Protein AF-A0AAV4HJN7-F1 (afdb_monomer_lite)

Radius of gyration: 25.18 Å; chains: 1; bounding box: 60×42×71 Å

pLDDT: mean 79.9, std 12.36, range [47.03, 97.56]

Secondary structure (DSSP, 8-state):
--HHHHHHHHHHHHH---HHHHHHHHHHHHHHHHHHHS-TTSPPPPHHHHHHHHHHHHH-HHHHHHHHHHTTPPPHHHHHHHHHHHHTS-HHHHHHHHHTSSHHHHHHHHHH-SS-HHHHHHHHHHHHHHHHHHHHT--STTHHHHTT-GGG--EESS-S--HHHHHHHHHHHHHHHTSPPTT---SS---HHHHHHHHHHHHHHHHHHHHHHH--STT--SEE-GGGGSSHHHHHHHHHHHHHTTT--

Foldseek 3Di:
DPLVVVVVVVVCLVPPPDPVSVVVVVVLVVLQVVLVPDDLVPRDDDPVLLVVLVVCCVVDVVSSVVVCVVSVGDDPVRNVVVVCVVVVADPVNVCCVDQPVCLVVCLVCQCPDPPDPVSVVVSVVSVLVNLLVLQLQQDDQCPCVVVVHPSSHFAFPPPPDSPNLVSLQVQLVVLVVQEADPPDPPVDGDHPVRSNCSNVVSVVCSVVQCCLCPPPDPSRDRTHRNSVVDCVVVVVVVVVVDVVVPPPD

Organism: NCBI:txid1093978

Sequence (249 aa):
MTCWSQVDELTRFVLSSTLDSTEKKVEFIANSIQLLNAPKNSRLYSHQDLLRAFTWLTQSRSLYSQLRTWLQLPSLSTLSKITVTAKSKSDDDLFCSVFQKAPERCSAALKTSTASPQWIETGRFIDHVVQLWKVLNTKTPSGHIRFRGPDRCPIDVTAPDQQPLHLLQQWADSALCMRPGSQSQRIKSLTKDTANALHWTCKCLIELTNFLLTTDSALRHQYVALGFFQQDDIGHHFAHFRLAAGSNY

Structure (mmCIF, N/CA/C/O backbone):
data_AF-A0AAV4HJN7-F1
#
_entry.id   AF-A0AAV4HJN7-F1
#
loop_
_atom_site.group_PDB
_atom_site.id
_atom_site.type_symbol
_atom_site.label_atom_id
_atom_site.label_alt_id
_atom_site.label_comp_id
_atom_site.label_asym_id
_atom_site.label_entity_id
_atom_site.label_seq_id
_atom_site.pdbx_PDB_ins_code
_atom_site.Cartn_x
_atom_site.Cartn_y
_atom_site.Cartn_z
_atom_site.occupancy
_atom_site.B_iso_or_equiv
_atom_site.auth_seq_id
_atom_site.auth_comp_id
_atom_site.auth_asym_id
_atom_site.auth_atom_id
_atom_site.pdbx_PDB_model_num
ATOM 1 N N . MET A 1 1 ? 12.617 18.620 -35.942 1.00 47.03 1 MET A N 1
ATOM 2 C CA . MET A 1 1 ? 13.946 18.048 -36.258 1.00 47.03 1 MET A CA 1
ATOM 3 C C . MET A 1 1 ? 14.406 17.129 -35.118 1.00 47.03 1 MET A C 1
ATOM 5 O O . MET A 1 1 ? 15.312 17.484 -34.385 1.00 47.03 1 MET A O 1
ATOM 9 N N . THR A 1 2 ? 13.765 15.971 -34.924 1.00 54.47 2 THR A N 1
ATOM 10 C CA . THR A 1 2 ? 14.008 15.069 -33.768 1.00 54.47 2 THR A CA 1
ATOM 11 C C . THR A 1 2 ? 14.346 13.626 -34.163 1.00 54.47 2 THR A C 1
ATOM 13 O O . THR A 1 2 ? 14.719 12.835 -33.307 1.00 54.47 2 THR A O 1
ATOM 16 N N . CYS A 1 3 ? 14.263 13.267 -35.451 1.00 50.19 3 CYS A N 1
ATOM 17 C CA . CYS A 1 3 ? 14.601 11.917 -35.919 1.00 50.19 3 CYS A CA 1
ATOM 18 C C . CYS A 1 3 ? 16.117 11.672 -35.977 1.00 50.19 3 CYS A C 1
ATOM 20 O O . CYS A 1 3 ? 16.582 10.588 -35.631 1.00 50.19 3 CYS A O 1
ATOM 22 N N . TRP A 1 4 ? 16.896 12.688 -36.358 1.00 53.31 4 TRP A N 1
ATOM 23 C CA . TRP A 1 4 ? 18.346 12.566 -36.496 1.00 53.31 4 TRP A CA 1
ATOM 24 C C . TRP A 1 4 ? 19.050 12.400 -35.155 1.00 53.31 4 TRP A C 1
ATOM 26 O O . TRP A 1 4 ? 19.965 11.598 -35.075 1.00 53.31 4 TRP A O 1
ATOM 36 N N . SER A 1 5 ? 18.578 13.036 -34.079 1.00 59.38 5 SER A N 1
ATOM 37 C CA . SER A 1 5 ? 19.158 12.865 -32.738 1.00 59.38 5 SER A CA 1
ATOM 38 C C . SER A 1 5 ? 19.003 11.446 -32.179 1.00 59.38 5 SER A C 1
ATOM 40 O O . SER A 1 5 ? 19.806 11.040 -31.346 1.00 59.38 5 SER A O 1
ATOM 42 N N . GLN A 1 6 ? 17.991 10.697 -32.630 1.00 56.97 6 GLN A N 1
ATOM 43 C CA . GLN A 1 6 ? 17.714 9.322 -32.195 1.00 56.97 6 GLN A CA 1
ATOM 44 C C . GLN A 1 6 ? 18.527 8.300 -32.992 1.00 56.97 6 GLN A C 1
ATOM 46 O O . GLN A 1 6 ? 19.064 7.357 -32.419 1.00 56.97 6 GLN A O 1
ATOM 51 N N . VAL A 1 7 ? 18.676 8.518 -34.305 1.00 61.41 7 VAL A N 1
ATOM 52 C CA . VAL A 1 7 ? 19.665 7.789 -35.115 1.00 61.41 7 VAL A CA 1
ATOM 53 C C . VAL A 1 7 ? 21.062 8.057 -34.569 1.00 61.41 7 VAL A C 1
ATOM 55 O O . VAL A 1 7 ? 21.846 7.133 -34.431 1.00 61.41 7 VAL A O 1
ATOM 58 N N . ASP A 1 8 ? 21.342 9.293 -34.168 1.00 64.19 8 ASP A N 1
ATOM 59 C CA . ASP A 1 8 ? 22.609 9.692 -33.570 1.00 64.19 8 ASP A CA 1
ATOM 60 C C . ASP A 1 8 ? 22.821 9.085 -32.170 1.00 64.19 8 ASP A C 1
ATOM 62 O O . ASP A 1 8 ? 23.947 8.786 -31.804 1.00 64.19 8 ASP A O 1
ATOM 66 N N . GLU A 1 9 ? 21.763 8.807 -31.401 1.00 63.66 9 GLU A N 1
ATOM 67 C CA . GLU A 1 9 ? 21.840 8.046 -30.143 1.00 63.66 9 GLU A CA 1
ATOM 68 C C . GLU A 1 9 ? 22.127 6.557 -30.386 1.00 63.66 9 GLU A C 1
ATOM 70 O O . GLU A 1 9 ? 22.960 5.974 -29.697 1.00 63.66 9 GLU A O 1
ATOM 75 N N . LEU A 1 10 ? 21.498 5.954 -31.398 1.00 64.31 10 LEU A N 1
ATOM 76 C CA . LEU A 1 10 ? 21.769 4.580 -31.841 1.00 64.31 10 LEU A CA 1
ATOM 77 C C . LEU A 1 10 ? 23.205 4.449 -32.367 1.00 64.31 10 LEU A C 1
ATOM 79 O O . LEU A 1 10 ? 23.928 3.529 -31.993 1.00 64.31 10 LEU A O 1
ATOM 83 N N . THR A 1 11 ? 23.643 5.418 -33.166 1.00 64.19 11 THR A N 1
ATOM 84 C CA . THR A 1 11 ? 25.007 5.537 -33.677 1.00 64.19 11 THR A CA 1
ATOM 85 C C . THR A 1 11 ? 25.996 5.779 -32.540 1.00 64.19 11 THR A C 1
ATOM 87 O O . THR A 1 11 ? 26.996 5.078 -32.460 1.00 64.19 11 THR A O 1
ATOM 90 N N . ARG A 1 12 ? 25.709 6.673 -31.583 1.00 66.56 12 ARG A N 1
ATOM 91 C CA . ARG A 1 12 ? 26.541 6.881 -30.383 1.00 66.56 12 ARG A CA 1
ATOM 92 C C . ARG A 1 12 ? 26.602 5.637 -29.503 1.00 66.56 12 ARG A C 1
ATOM 94 O O . ARG A 1 12 ? 27.675 5.306 -29.008 1.00 66.56 12 ARG A O 1
ATOM 101 N N . PHE A 1 13 ? 25.497 4.912 -29.339 1.00 67.50 13 PHE A N 1
ATOM 102 C CA . PHE A 1 13 ? 25.479 3.635 -28.632 1.00 67.50 13 PHE A CA 1
ATOM 103 C C . PHE A 1 13 ? 26.406 2.640 -29.333 1.00 67.50 13 PHE A C 1
ATOM 105 O O . PHE A 1 13 ? 27.346 2.161 -28.707 1.00 67.50 13 PHE A O 1
ATOM 112 N N . VAL A 1 14 ? 26.246 2.429 -30.642 1.00 64.31 14 VAL A N 1
ATOM 113 C CA . VAL A 1 14 ? 27.092 1.526 -31.441 1.00 64.31 14 VAL A CA 1
ATOM 114 C C . VAL A 1 14 ? 28.564 1.965 -31.457 1.00 64.31 14 VAL A C 1
ATOM 116 O O . VAL A 1 14 ? 29.441 1.111 -31.354 1.00 64.31 14 VAL A O 1
ATOM 119 N N . LEU A 1 15 ? 28.863 3.266 -31.470 1.00 63.75 15 LEU A N 1
ATOM 120 C CA . LEU A 1 15 ? 30.225 3.812 -31.581 1.00 63.75 15 LEU A CA 1
ATOM 121 C C . LEU A 1 15 ? 30.927 4.108 -30.239 1.00 63.75 15 LEU A C 1
ATOM 123 O O . LEU A 1 15 ? 32.129 4.349 -30.230 1.00 63.75 15 LEU A O 1
ATOM 127 N N . SER A 1 16 ? 30.233 4.073 -29.095 1.00 70.62 16 SER A N 1
ATOM 128 C CA . SER A 1 16 ? 30.828 4.420 -27.787 1.00 70.62 16 SER A CA 1
ATOM 129 C C . SER A 1 16 ? 31.900 3.419 -27.316 1.00 70.62 16 SER A C 1
ATOM 131 O O . SER A 1 16 ? 31.614 2.252 -27.093 1.00 70.62 16 SER A O 1
ATOM 133 N N . SER A 1 17 ? 33.146 3.840 -27.132 1.00 57.47 17 SER A N 1
ATOM 134 C CA . SER A 1 17 ? 34.296 2.951 -26.875 1.00 57.47 17 SER A CA 1
ATOM 135 C C . SER A 1 17 ? 34.501 2.523 -25.409 1.00 57.47 17 SER A C 1
ATOM 137 O O . SER A 1 17 ? 35.580 2.057 -25.050 1.00 57.47 17 SER A O 1
ATOM 139 N N . THR A 1 18 ? 33.500 2.661 -24.534 1.00 61.12 18 THR A N 1
ATOM 140 C CA . THR A 1 18 ? 33.638 2.286 -23.115 1.00 61.12 18 THR A CA 1
ATOM 141 C C . THR A 1 18 ? 33.506 0.772 -22.901 1.00 61.12 18 THR A C 1
ATOM 143 O O . THR A 1 18 ? 32.657 0.126 -23.510 1.00 61.12 18 THR A O 1
ATOM 146 N N . LEU A 1 19 ? 34.323 0.197 -22.008 1.00 54.25 19 LEU A N 1
ATOM 147 C CA . LEU A 1 19 ? 34.363 -1.250 -21.718 1.00 54.25 19 LEU A CA 1
ATOM 148 C C . LEU A 1 19 ? 32.992 -1.822 -21.298 1.00 54.25 19 LEU A C 1
ATOM 150 O O . LEU A 1 19 ? 32.550 -2.809 -21.881 1.00 54.25 19 LEU A O 1
ATOM 154 N N . ASP A 1 20 ? 32.262 -1.134 -20.411 1.00 57.44 20 ASP A N 1
ATOM 155 C CA . ASP A 1 20 ? 30.887 -1.495 -20.001 1.00 57.44 20 ASP A CA 1
ATOM 156 C C . ASP A 1 20 ? 29.856 -1.413 -21.144 1.00 57.44 20 ASP A C 1
ATOM 158 O O . ASP A 1 20 ? 28.763 -1.980 -21.064 1.00 57.44 20 ASP A O 1
ATOM 162 N N . SER A 1 21 ? 30.166 -0.656 -22.201 1.00 62.06 21 SER A N 1
ATOM 163 C CA . SER A 1 21 ? 29.333 -0.541 -23.399 1.00 62.06 21 SER A CA 1
ATOM 164 C C . SER A 1 21 ? 29.591 -1.703 -24.355 1.00 62.06 21 SER A C 1
ATOM 166 O O . SER A 1 21 ? 28.665 -2.164 -25.014 1.00 62.06 21 SER A O 1
ATOM 168 N N . THR A 1 22 ? 30.809 -2.248 -24.394 1.00 66.94 22 THR A N 1
ATOM 169 C CA . THR A 1 22 ? 31.164 -3.368 -25.274 1.00 66.94 22 THR A CA 1
ATOM 170 C C . THR A 1 22 ? 30.355 -4.625 -24.956 1.00 66.94 22 THR A C 1
ATOM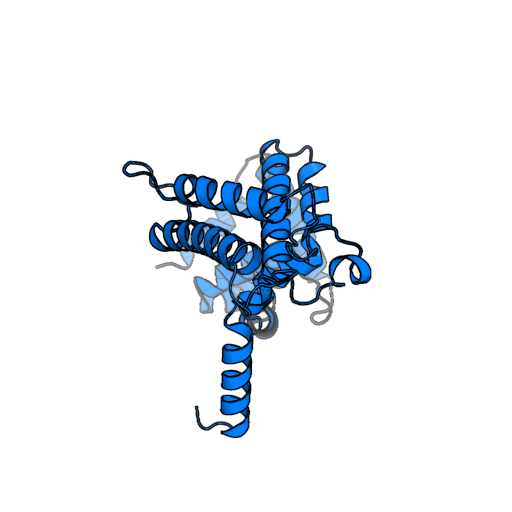 172 O O . THR A 1 22 ? 29.763 -5.197 -25.868 1.00 66.94 22 THR A O 1
ATOM 175 N N . GLU A 1 23 ? 30.232 -5.014 -23.684 1.00 69.00 23 GLU A N 1
ATOM 176 C CA . GLU A 1 23 ? 29.416 -6.177 -23.294 1.00 69.00 23 GLU A CA 1
ATOM 177 C C . GLU A 1 23 ? 27.934 -5.977 -23.634 1.00 69.00 23 GLU A C 1
ATOM 179 O O . GLU A 1 23 ? 27.312 -6.836 -24.256 1.00 69.00 23 GLU A O 1
ATOM 184 N N . LYS A 1 24 ? 27.383 -4.793 -23.336 1.00 70.38 24 LYS A N 1
ATOM 185 C CA . LYS A 1 24 ? 25.983 -4.447 -23.640 1.00 70.38 24 LYS A CA 1
ATOM 186 C C . LYS A 1 24 ? 25.695 -4.389 -25.141 1.00 70.38 24 LYS A C 1
ATOM 188 O O . LYS A 1 24 ? 24.575 -4.674 -25.564 1.00 70.38 24 LYS A O 1
ATOM 193 N N . LYS A 1 25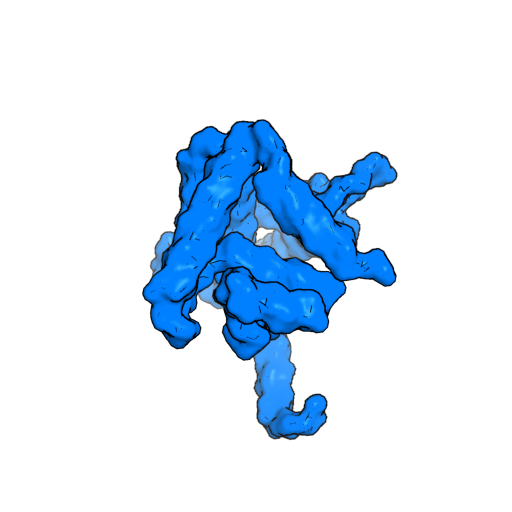 ? 26.682 -4.016 -25.960 1.00 71.38 25 LYS A N 1
ATOM 194 C CA . LYS A 1 25 ? 26.585 -4.059 -27.427 1.00 71.38 25 LYS A CA 1
ATOM 195 C C . LYS A 1 25 ? 26.616 -5.480 -27.948 1.00 71.38 25 LYS A C 1
ATOM 197 O O . LYS A 1 25 ? 25.813 -5.804 -28.815 1.00 71.38 25 LYS A O 1
ATOM 202 N N . VAL A 1 26 ? 27.525 -6.308 -27.437 1.00 74.81 26 VAL A N 1
ATOM 203 C CA . VAL A 1 26 ? 27.612 -7.722 -27.815 1.00 74.81 26 VAL A CA 1
ATOM 204 C C . VAL A 1 26 ? 26.310 -8.430 -27.452 1.00 74.81 26 VAL A C 1
ATOM 206 O O . VAL A 1 26 ? 25.753 -9.118 -28.299 1.00 74.81 26 VAL A O 1
ATOM 209 N N . GLU A 1 27 ? 25.763 -8.176 -26.263 1.00 77.38 27 GLU A N 1
ATOM 210 C CA . GLU A 1 27 ? 24.454 -8.685 -25.842 1.00 77.38 27 GLU A CA 1
ATOM 211 C C . GLU A 1 27 ? 23.330 -8.196 -26.768 1.00 77.38 27 GLU A C 1
ATOM 213 O O . GLU A 1 27 ? 22.522 -8.990 -27.247 1.00 77.38 27 GLU A O 1
ATOM 218 N N . PHE A 1 28 ? 23.297 -6.902 -27.100 1.00 75.75 28 PHE A N 1
ATOM 219 C CA . PHE A 1 28 ? 22.299 -6.349 -28.018 1.00 75.75 28 PHE A CA 1
ATOM 220 C C . PHE A 1 28 ? 22.379 -6.960 -29.426 1.00 75.75 28 PHE A C 1
ATOM 222 O O . PHE A 1 28 ? 21.347 -7.277 -30.025 1.00 75.75 28 PHE A O 1
ATOM 229 N N . ILE A 1 29 ? 23.589 -7.146 -29.956 1.00 76.38 29 ILE A N 1
ATOM 230 C CA . ILE A 1 29 ? 23.821 -7.770 -31.262 1.00 76.38 29 ILE A CA 1
ATOM 231 C C . ILE A 1 29 ? 23.430 -9.249 -31.212 1.00 76.38 29 ILE A C 1
ATOM 233 O O . ILE A 1 29 ? 22.716 -9.708 -32.100 1.00 76.38 29 ILE A O 1
ATOM 237 N N . ALA A 1 30 ? 23.822 -9.981 -30.167 1.00 78.56 30 ALA A N 1
ATOM 238 C CA . ALA A 1 30 ? 23.464 -11.384 -29.978 1.00 78.56 30 ALA A CA 1
ATOM 239 C C . ALA A 1 30 ? 21.941 -11.574 -29.911 1.00 78.56 30 ALA A C 1
ATOM 241 O O . ALA A 1 30 ? 21.394 -12.409 -30.634 1.00 78.56 30 ALA A O 1
ATOM 242 N N . ASN A 1 31 ? 21.243 -10.734 -29.142 1.00 78.38 31 ASN A N 1
ATOM 243 C CA . ASN A 1 31 ? 19.781 -10.740 -29.059 1.00 78.38 31 ASN A CA 1
ATOM 244 C C . ASN A 1 31 ? 19.141 -10.397 -30.412 1.00 78.38 31 ASN A C 1
ATOM 246 O O . ASN A 1 31 ? 18.180 -11.041 -30.831 1.00 78.38 31 ASN A O 1
ATOM 250 N N . SER A 1 32 ? 19.702 -9.434 -31.149 1.00 76.56 32 SER A N 1
ATOM 251 C CA . SER A 1 32 ? 19.224 -9.073 -32.490 1.00 76.56 32 SER A CA 1
ATOM 252 C C . SER A 1 32 ? 19.392 -10.222 -33.491 1.00 76.56 32 SER A C 1
ATOM 254 O O . SER A 1 32 ? 18.472 -10.509 -34.258 1.00 76.56 32 SER A O 1
ATOM 256 N N . ILE A 1 33 ? 20.527 -10.928 -33.454 1.00 78.44 33 ILE A N 1
ATOM 257 C CA . ILE A 1 33 ? 20.790 -12.118 -34.278 1.00 78.44 33 ILE A CA 1
ATOM 258 C C . ILE A 1 33 ? 19.815 -13.244 -33.915 1.00 78.44 33 ILE A C 1
ATOM 260 O O . ILE A 1 33 ? 19.229 -13.867 -34.800 1.00 78.44 33 ILE A O 1
ATOM 264 N N . GLN A 1 34 ? 19.579 -13.477 -32.624 1.00 83.50 34 GLN A N 1
ATOM 265 C CA . GLN A 1 34 ? 18.620 -14.480 -32.164 1.00 83.50 34 GLN A CA 1
ATOM 266 C C . GLN A 1 34 ? 17.197 -14.173 -32.656 1.00 83.50 34 GLN A C 1
ATOM 268 O O . GLN A 1 34 ? 16.495 -15.067 -33.128 1.00 83.50 34 GLN A O 1
ATOM 273 N N . LEU A 1 35 ? 16.782 -12.904 -32.610 1.00 82.12 35 LEU A N 1
ATOM 274 C CA . LEU A 1 35 ? 15.478 -12.458 -33.105 1.00 82.12 35 LEU A CA 1
ATOM 275 C C . LEU A 1 35 ? 15.347 -12.570 -34.630 1.00 82.12 35 LEU A C 1
ATOM 277 O O . LEU A 1 35 ? 14.254 -12.862 -35.124 1.00 82.12 35 LEU A O 1
ATOM 281 N N . LEU A 1 36 ? 16.434 -12.352 -35.375 1.00 81.38 36 LEU A N 1
ATOM 282 C CA . LEU A 1 36 ? 16.476 -12.545 -36.827 1.00 81.38 36 LEU A CA 1
ATOM 283 C C . LEU A 1 36 ? 16.300 -14.017 -37.208 1.00 81.38 36 LEU A C 1
ATOM 285 O O . LEU A 1 36 ? 15.553 -14.313 -38.138 1.00 81.38 36 LEU A O 1
ATOM 289 N N . ASN A 1 37 ? 16.921 -14.923 -36.450 1.00 83.75 37 ASN A N 1
ATOM 290 C CA . ASN A 1 37 ? 16.839 -16.366 -36.681 1.00 83.75 37 ASN A CA 1
ATOM 291 C C . ASN A 1 37 ? 15.516 -16.988 -36.200 1.00 83.75 37 ASN A C 1
ATOM 293 O O . ASN A 1 37 ? 15.173 -18.100 -36.598 1.00 83.75 37 ASN A O 1
ATOM 297 N N . ALA A 1 38 ? 14.755 -16.287 -35.356 1.00 84.44 38 ALA A N 1
ATOM 298 C CA . ALA A 1 38 ? 13.476 -16.766 -34.851 1.00 84.44 38 ALA A CA 1
ATOM 299 C C . ALA A 1 38 ? 12.305 -16.457 -35.816 1.00 84.44 38 ALA A C 1
ATOM 301 O O . ALA A 1 38 ? 12.190 -15.328 -36.320 1.00 84.44 38 ALA A O 1
ATOM 302 N N . PRO A 1 39 ? 11.365 -17.408 -36.013 1.00 85.44 39 PRO A N 1
ATOM 303 C CA . PRO A 1 39 ? 10.133 -17.169 -36.760 1.00 85.44 39 PRO A CA 1
ATOM 304 C C . PRO A 1 39 ? 9.373 -15.960 -36.212 1.00 85.44 39 PRO A C 1
ATOM 306 O O . PRO A 1 39 ? 9.255 -15.781 -35.001 1.00 85.44 39 PRO A O 1
ATOM 309 N N . LYS A 1 40 ? 8.784 -15.150 -37.100 1.00 77.31 40 LYS A N 1
ATOM 310 C CA . LYS A 1 40 ? 8.128 -13.873 -36.754 1.00 77.31 40 LYS A CA 1
ATOM 311 C C . LYS A 1 40 ? 7.140 -13.963 -35.579 1.00 77.31 40 LYS A C 1
ATOM 313 O O . LYS A 1 40 ? 7.039 -13.016 -34.805 1.00 77.31 40 LYS A O 1
ATOM 318 N N . ASN A 1 41 ? 6.436 -15.088 -35.444 1.00 78.81 41 ASN A N 1
ATOM 319 C CA . ASN A 1 41 ? 5.404 -15.299 -34.424 1.00 78.81 41 ASN A CA 1
ATOM 320 C C . ASN A 1 41 ? 5.913 -15.963 -33.131 1.00 78.81 41 ASN A C 1
ATOM 322 O O . ASN A 1 41 ? 5.166 -16.019 -32.161 1.00 78.81 41 ASN A O 1
ATOM 326 N N . SER A 1 42 ? 7.156 -16.448 -33.095 1.00 82.19 42 SER A N 1
ATOM 327 C CA . SER A 1 42 ? 7.752 -17.133 -31.936 1.00 82.19 42 SER A CA 1
ATOM 328 C C . SER A 1 42 ? 8.934 -16.367 -31.338 1.00 82.19 42 SER A C 1
ATOM 330 O O . SER A 1 42 ? 9.722 -16.923 -30.577 1.00 82.19 42 SER A O 1
ATOM 332 N N . ARG A 1 43 ? 9.089 -15.091 -31.702 1.00 85.50 43 ARG A N 1
ATOM 333 C CA . ARG A 1 43 ? 10.127 -14.222 -31.149 1.00 85.50 43 ARG A CA 1
ATOM 334 C C . ARG A 1 43 ? 9.845 -13.931 -29.684 1.00 85.50 43 ARG A C 1
ATOM 336 O O . ARG A 1 43 ? 8.786 -13.403 -29.342 1.00 85.50 43 ARG A O 1
ATOM 343 N N . LEU A 1 44 ? 10.822 -14.244 -28.843 1.00 85.25 44 LEU A N 1
ATOM 344 C CA . LEU A 1 44 ? 10.826 -13.897 -27.430 1.00 85.25 44 LEU A CA 1
ATOM 345 C C . LEU A 1 44 ? 11.695 -12.658 -27.249 1.00 85.25 44 LEU A C 1
ATOM 347 O O . LEU A 1 44 ? 12.868 -12.661 -27.604 1.00 85.25 44 LEU A O 1
ATOM 351 N N . TYR A 1 45 ? 11.095 -11.595 -26.725 1.00 86.06 45 TYR A N 1
ATOM 352 C CA . TYR A 1 45 ? 11.781 -10.332 -26.481 1.00 86.06 45 TYR A CA 1
ATOM 353 C C . TYR A 1 45 ? 12.269 -10.282 -25.040 1.00 86.06 45 TYR A C 1
ATOM 355 O O . TYR A 1 45 ? 11.509 -10.603 -24.121 1.00 86.06 45 TYR A O 1
ATOM 363 N N . SER A 1 46 ? 13.510 -9.843 -24.831 1.00 83.44 46 SER A N 1
ATOM 364 C CA . SER A 1 46 ? 13.998 -9.587 -23.480 1.00 83.44 46 SER A CA 1
ATOM 365 C C . SER A 1 46 ? 13.278 -8.377 -22.868 1.00 83.44 46 SER A C 1
ATOM 367 O O . SER A 1 46 ? 12.717 -7.527 -23.566 1.00 83.44 46 SER A O 1
ATOM 369 N N . HIS A 1 47 ? 13.317 -8.262 -21.540 1.00 79.31 47 HIS A N 1
ATOM 370 C CA . HIS A 1 47 ? 12.764 -7.101 -20.839 1.00 79.31 47 HIS A CA 1
AT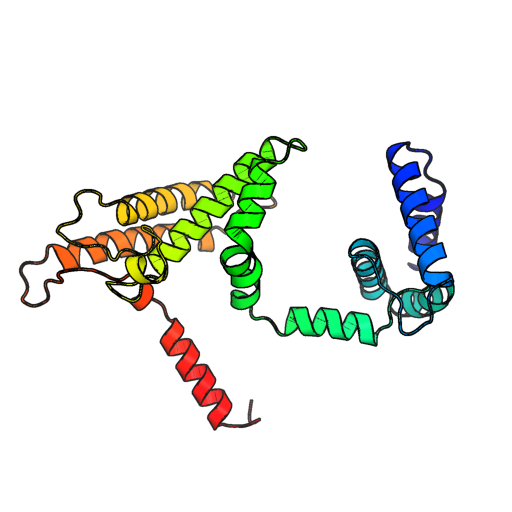OM 371 C C . HIS A 1 47 ? 13.421 -5.782 -21.291 1.00 79.31 47 HIS A C 1
ATOM 373 O O . HIS A 1 47 ? 12.736 -4.765 -21.408 1.00 79.31 47 HIS A O 1
ATOM 379 N N . GLN A 1 48 ? 14.722 -5.798 -21.603 1.00 77.81 48 GLN A N 1
ATOM 380 C CA . GLN A 1 48 ? 15.443 -4.621 -22.092 1.00 77.81 48 GLN A CA 1
ATOM 381 C C . GLN A 1 48 ? 14.978 -4.209 -23.493 1.00 77.81 48 GLN A C 1
ATOM 383 O O . GLN A 1 48 ? 14.794 -3.018 -23.750 1.00 77.81 48 GLN A O 1
ATOM 388 N N . ASP A 1 49 ? 14.728 -5.178 -24.380 1.00 81.31 49 ASP A N 1
ATOM 389 C CA . ASP A 1 49 ? 14.236 -4.911 -25.738 1.00 81.31 49 ASP A CA 1
ATOM 390 C C . ASP A 1 49 ? 12.841 -4.292 -25.707 1.00 81.31 49 ASP A C 1
ATOM 392 O O . ASP A 1 49 ? 12.557 -3.345 -26.442 1.00 81.31 49 ASP A O 1
ATOM 396 N N . LEU A 1 50 ? 11.979 -4.788 -24.814 1.00 84.62 50 LEU A N 1
ATOM 397 C CA . LEU A 1 50 ? 10.646 -4.234 -24.597 1.00 84.62 50 LEU A CA 1
ATOM 398 C C . LEU A 1 50 ? 10.716 -2.793 -24.080 1.00 84.62 50 LEU A C 1
ATOM 400 O O . LEU A 1 50 ? 10.018 -1.930 -24.611 1.00 84.62 50 LEU A O 1
ATOM 404 N N . LEU A 1 51 ? 11.573 -2.509 -23.093 1.00 78.56 51 LEU A N 1
ATOM 405 C CA . LEU A 1 51 ? 11.756 -1.154 -22.560 1.00 78.56 51 LEU A CA 1
ATOM 406 C C . LEU A 1 51 ? 12.264 -0.183 -23.631 1.00 78.56 51 LEU A C 1
ATOM 408 O O . LEU A 1 51 ? 11.678 0.883 -23.808 1.00 78.56 51 LEU A O 1
ATOM 412 N N . ARG A 1 52 ? 13.295 -0.561 -24.398 1.00 79.56 52 ARG A N 1
ATOM 413 C CA . ARG A 1 52 ? 13.810 0.258 -25.511 1.00 79.56 52 ARG A CA 1
ATOM 414 C C . ARG A 1 52 ? 12.739 0.498 -26.572 1.00 79.56 52 ARG A C 1
ATOM 416 O O . ARG A 1 52 ? 12.561 1.628 -27.024 1.00 79.56 52 ARG A O 1
ATOM 423 N N . ALA A 1 53 ? 11.982 -0.542 -26.919 1.00 85.38 53 ALA A N 1
ATOM 424 C CA . ALA A 1 53 ? 10.889 -0.437 -27.872 1.00 85.38 53 ALA A CA 1
ATOM 425 C C . ALA A 1 53 ? 9.794 0.531 -27.397 1.00 85.38 53 ALA A C 1
ATOM 427 O O . ALA A 1 53 ? 9.296 1.316 -28.203 1.00 85.38 53 ALA A O 1
ATOM 428 N N . PHE A 1 54 ? 9.451 0.529 -26.105 1.00 83.44 54 PHE A N 1
ATOM 429 C CA . PHE A 1 54 ? 8.529 1.512 -25.536 1.00 83.44 54 PHE A CA 1
ATOM 430 C C . PHE A 1 54 ? 9.087 2.927 -25.578 1.00 83.44 54 PHE A C 1
ATOM 432 O O . PHE A 1 54 ? 8.372 3.822 -26.019 1.00 83.44 54 PHE A O 1
ATOM 439 N N . THR A 1 55 ? 10.342 3.131 -25.178 1.00 79.31 55 THR A N 1
ATOM 440 C CA . THR A 1 55 ? 10.991 4.448 -25.207 1.00 79.31 55 THR A CA 1
ATOM 441 C C . THR A 1 55 ? 10.980 5.046 -26.612 1.00 79.31 55 THR A C 1
ATOM 443 O O . THR A 1 55 ? 10.614 6.203 -26.797 1.00 79.31 55 THR A O 1
ATOM 446 N N . TRP A 1 56 ? 11.308 4.257 -27.636 1.00 80.25 56 TRP A N 1
ATOM 447 C CA . TRP A 1 56 ? 11.260 4.736 -29.018 1.00 80.25 56 TRP A CA 1
ATOM 448 C C . TRP A 1 56 ? 9.831 4.978 -29.505 1.00 80.25 56 TRP A C 1
ATOM 450 O O . TRP A 1 56 ? 9.577 5.974 -30.182 1.00 80.25 56 TRP A O 1
ATOM 460 N N . LEU A 1 57 ? 8.882 4.114 -29.131 1.00 84.00 57 LEU A N 1
ATOM 461 C CA . LEU A 1 57 ? 7.477 4.280 -29.493 1.00 84.00 57 LEU A CA 1
ATOM 462 C C . LEU A 1 57 ? 6.860 5.551 -28.889 1.00 84.00 57 LEU A C 1
ATOM 464 O O . LEU A 1 57 ? 6.068 6.215 -29.561 1.00 84.00 57 LEU A O 1
ATOM 468 N N . THR A 1 58 ? 7.185 5.880 -27.635 1.00 77.25 58 THR A N 1
ATOM 469 C CA . THR A 1 58 ? 6.667 7.073 -26.946 1.00 77.25 58 THR A CA 1
ATOM 470 C C . THR A 1 58 ? 7.299 8.353 -27.471 1.00 77.25 58 THR A C 1
ATOM 472 O O . THR A 1 58 ? 6.611 9.366 -27.559 1.00 77.25 58 THR A O 1
ATOM 475 N N . GLN A 1 59 ? 8.571 8.309 -27.868 1.00 76.50 59 GLN A N 1
ATOM 476 C CA . GLN A 1 59 ? 9.261 9.468 -28.426 1.00 76.50 59 GLN A CA 1
ATOM 477 C C . GLN A 1 59 ? 8.876 9.751 -29.886 1.00 76.50 59 GLN A C 1
ATOM 479 O O . GLN A 1 59 ? 8.732 10.911 -30.263 1.00 76.50 59 GLN A O 1
ATOM 484 N N . SER A 1 60 ? 8.724 8.723 -30.732 1.00 83.19 60 SER A N 1
ATOM 485 C CA . SER A 1 60 ? 8.342 8.900 -32.139 1.00 83.19 60 SER A CA 1
ATOM 486 C C . SER A 1 60 ? 7.725 7.636 -32.745 1.00 83.19 60 SER A C 1
ATOM 488 O O . SER A 1 60 ? 8.416 6.690 -33.132 1.00 83.19 60 SER A O 1
ATOM 490 N N . ARG A 1 61 ? 6.395 7.639 -32.912 1.00 82.50 61 ARG A N 1
ATOM 491 C CA . ARG A 1 61 ? 5.660 6.509 -33.513 1.00 82.50 61 ARG A CA 1
ATOM 492 C C . ARG A 1 61 ? 6.057 6.227 -34.962 1.00 82.50 61 ARG A C 1
ATOM 494 O O . ARG A 1 61 ? 6.114 5.065 -35.360 1.00 82.50 61 ARG A O 1
ATOM 501 N N . SER A 1 62 ? 6.314 7.271 -35.750 1.00 82.00 62 SER A N 1
ATOM 502 C CA . SER A 1 62 ? 6.683 7.132 -37.163 1.00 82.00 62 SER A CA 1
ATOM 503 C C . SER A 1 62 ? 8.073 6.519 -37.318 1.00 82.00 62 SER A C 1
ATOM 505 O O . SER A 1 62 ? 8.230 5.571 -38.088 1.00 82.00 62 SER A O 1
ATOM 507 N N . LEU A 1 63 ? 9.052 6.977 -36.529 1.00 77.38 63 LEU A N 1
ATOM 508 C CA . LEU A 1 63 ? 10.395 6.395 -36.516 1.00 77.38 63 LEU A CA 1
ATOM 509 C C . LEU A 1 63 ? 10.356 4.945 -36.031 1.00 77.38 63 LEU A C 1
ATOM 511 O O . LEU A 1 63 ? 10.954 4.072 -36.654 1.00 77.38 63 LEU A O 1
ATOM 515 N N . TYR A 1 64 ? 9.600 4.669 -34.966 1.00 85.62 64 TYR A N 1
ATOM 516 C CA . TYR A 1 64 ? 9.425 3.310 -34.469 1.00 85.62 64 TYR A CA 1
ATOM 517 C C . TYR A 1 64 ? 8.877 2.373 -35.552 1.00 85.62 64 TYR A C 1
ATOM 519 O O . TYR A 1 64 ? 9.382 1.267 -35.726 1.00 85.62 64 TYR A O 1
ATOM 527 N N . SER A 1 65 ? 7.882 2.818 -36.327 1.00 85.00 65 SER A N 1
ATOM 528 C CA . SER A 1 65 ? 7.319 2.022 -37.422 1.00 85.00 65 SER A CA 1
ATOM 529 C C . SER A 1 65 ? 8.344 1.698 -38.513 1.00 85.00 65 SER A C 1
ATOM 531 O O . SER A 1 65 ? 8.289 0.610 -39.082 1.00 85.00 65 SER A O 1
ATOM 533 N N . GLN A 1 66 ? 9.270 2.616 -38.800 1.00 84.31 66 GLN A N 1
ATOM 534 C CA . GLN A 1 66 ? 10.335 2.408 -39.785 1.00 84.31 66 GLN A CA 1
ATOM 535 C C . GLN A 1 66 ? 11.418 1.464 -39.241 1.00 84.31 66 GLN A C 1
ATOM 537 O O . GLN A 1 66 ? 11.744 0.459 -39.874 1.00 84.31 66 GLN A O 1
ATOM 542 N N . LEU A 1 67 ? 11.913 1.733 -38.029 1.00 82.00 67 LEU A N 1
ATOM 543 C CA . LEU A 1 67 ? 12.976 0.955 -37.388 1.00 82.00 67 LEU A CA 1
ATOM 544 C C . LEU A 1 67 ? 12.540 -0.460 -37.018 1.00 82.00 67 LEU A C 1
ATOM 546 O O . LEU A 1 67 ? 13.353 -1.381 -37.044 1.00 82.00 67 LEU A O 1
ATOM 550 N N . ARG A 1 68 ? 11.260 -0.664 -36.697 1.00 87.19 68 ARG A N 1
ATOM 551 C CA . ARG A 1 68 ? 10.734 -1.963 -36.271 1.00 87.19 68 ARG A CA 1
ATOM 552 C C . ARG A 1 68 ? 11.025 -3.072 -37.272 1.00 87.19 68 ARG A C 1
ATOM 554 O O . ARG A 1 68 ? 11.357 -4.182 -36.864 1.00 87.19 68 ARG A O 1
ATOM 561 N N . THR A 1 69 ? 10.879 -2.786 -38.561 1.00 81.19 69 THR A N 1
ATOM 562 C CA . THR A 1 69 ? 11.102 -3.779 -39.616 1.00 81.19 69 THR A CA 1
ATOM 563 C C . THR A 1 69 ? 12.580 -4.160 -39.716 1.00 81.19 69 THR A C 1
ATOM 565 O O . THR A 1 69 ? 12.893 -5.311 -40.001 1.00 81.19 69 THR A O 1
ATOM 568 N N . TRP A 1 70 ? 13.479 -3.216 -39.435 1.00 79.31 70 TRP A N 1
ATOM 569 C CA . TRP A 1 70 ? 14.923 -3.379 -39.599 1.00 79.31 70 TRP A CA 1
ATOM 570 C C . TRP A 1 70 ? 15.548 -4.040 -38.367 1.00 79.31 70 TRP A C 1
ATOM 572 O O . TRP A 1 70 ? 16.335 -4.971 -38.490 1.00 79.31 70 TRP A O 1
ATOM 582 N N . LEU A 1 71 ? 15.126 -3.619 -37.174 1.00 79.62 71 LEU A N 1
ATOM 583 C CA . LEU A 1 71 ? 15.637 -4.087 -35.882 1.00 79.62 71 LEU A CA 1
ATOM 584 C C . LEU A 1 71 ? 14.789 -5.212 -35.264 1.00 79.62 71 LEU A C 1
ATOM 586 O O . LEU A 1 71 ? 14.949 -5.542 -34.095 1.00 79.62 71 LEU A O 1
ATOM 590 N N . GLN A 1 72 ? 13.848 -5.778 -36.026 1.00 86.31 72 GLN A N 1
ATOM 591 C CA . GLN A 1 72 ? 12.953 -6.861 -35.593 1.00 86.31 72 GLN A CA 1
ATOM 592 C C . GLN A 1 72 ? 12.169 -6.573 -34.296 1.00 86.31 72 GLN A C 1
ATOM 594 O O . GLN A 1 72 ? 11.784 -7.502 -33.579 1.00 86.31 72 GLN A O 1
ATOM 599 N N . LEU A 1 73 ? 11.886 -5.296 -34.013 1.00 86.56 73 LEU A N 1
ATOM 600 C CA . LEU A 1 73 ? 11.241 -4.858 -32.772 1.00 86.56 73 LEU A CA 1
ATOM 601 C C . LEU A 1 73 ? 9.825 -5.451 -32.609 1.00 86.56 73 LEU A C 1
ATOM 603 O O . LEU A 1 73 ? 9.178 -5.824 -33.601 1.00 86.56 73 LEU A O 1
ATOM 607 N N . PRO A 1 74 ? 9.310 -5.509 -31.364 1.00 89.75 74 PRO A N 1
ATOM 608 C CA . PRO A 1 74 ? 7.964 -5.987 -31.078 1.00 89.75 74 PRO A CA 1
ATOM 609 C C . PRO A 1 74 ? 6.883 -5.304 -31.916 1.00 89.75 74 PRO A C 1
ATOM 611 O O . PRO A 1 7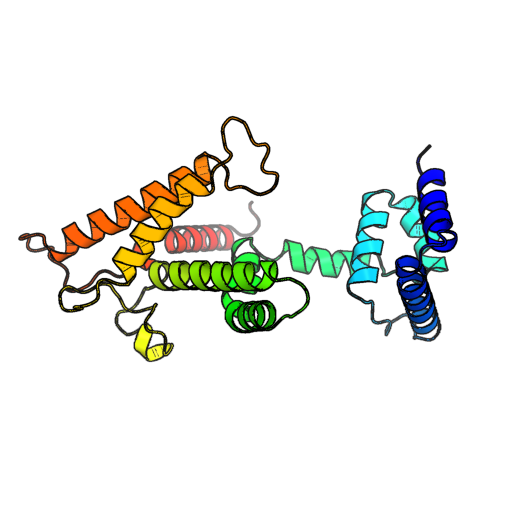4 ? 7.013 -4.171 -32.377 1.00 89.75 74 PRO A O 1
ATOM 614 N N . SER A 1 75 ? 5.756 -5.987 -32.105 1.00 89.69 75 SER A N 1
ATOM 615 C CA . SER A 1 75 ? 4.625 -5.357 -32.780 1.00 89.69 75 SER A CA 1
ATOM 616 C C . SER A 1 75 ? 3.932 -4.306 -31.926 1.00 89.69 75 SER A C 1
ATOM 618 O O . SER A 1 75 ? 3.900 -4.434 -30.706 1.00 89.69 75 SER A O 1
ATOM 620 N N . LEU A 1 76 ? 3.301 -3.310 -32.564 1.00 85.50 76 LEU A N 1
ATOM 621 C CA . LEU A 1 76 ? 2.434 -2.365 -31.848 1.00 85.50 76 LEU A CA 1
ATOM 622 C C . LEU A 1 76 ? 1.341 -3.107 -31.072 1.00 85.50 76 LEU A C 1
ATOM 624 O O . LEU A 1 76 ? 1.062 -2.754 -29.936 1.00 85.50 76 LEU A O 1
ATOM 628 N N . SER A 1 77 ? 0.789 -4.189 -31.630 1.00 84.00 77 SER A N 1
ATOM 629 C CA . SER A 1 77 ? -0.141 -5.071 -30.920 1.00 84.00 77 SER A CA 1
ATOM 630 C C . SER A 1 77 ? 0.501 -5.798 -29.734 1.00 84.00 77 SER A C 1
ATOM 632 O O . SER A 1 77 ? -0.142 -5.943 -28.704 1.00 84.00 77 SER A O 1
ATOM 634 N N . THR A 1 78 ? 1.761 -6.231 -29.831 1.00 83.81 78 THR A N 1
ATOM 635 C CA . THR A 1 78 ? 2.504 -6.865 -28.726 1.00 83.81 78 THR A CA 1
ATOM 636 C C . THR A 1 78 ? 2.747 -5.857 -27.604 1.00 83.81 78 THR A C 1
ATOM 638 O O . THR A 1 78 ? 2.418 -6.131 -26.455 1.00 83.81 78 THR A O 1
ATOM 641 N N . LEU A 1 79 ? 3.238 -4.661 -27.940 1.00 82.88 79 LEU A N 1
ATOM 642 C CA . LEU A 1 79 ? 3.437 -3.567 -26.989 1.00 82.88 79 LEU A CA 1
ATOM 643 C C . LEU A 1 79 ? 2.114 -3.098 -26.378 1.00 82.88 79 LEU A C 1
ATOM 645 O O . LEU A 1 79 ? 2.037 -2.834 -25.180 1.00 82.88 79 LEU A O 1
ATOM 649 N N . SER A 1 80 ? 1.047 -3.051 -27.174 1.00 77.12 80 SER A N 1
ATOM 650 C CA . SER A 1 80 ? -0.293 -2.731 -26.693 1.00 77.12 80 SER A CA 1
ATOM 651 C C . SER A 1 80 ? -0.824 -3.811 -25.759 1.00 77.12 80 SER A C 1
ATOM 653 O O . SER A 1 80 ? -1.404 -3.469 -24.746 1.00 77.12 80 SER A O 1
ATOM 655 N N . LYS A 1 81 ? -0.616 -5.104 -26.030 1.00 77.94 81 LYS A N 1
ATOM 656 C CA . LYS A 1 81 ? -1.022 -6.185 -25.114 1.00 77.94 81 LYS A CA 1
ATOM 657 C C . LYS A 1 81 ? -0.268 -6.114 -23.788 1.00 77.94 81 LYS A C 1
ATOM 659 O O . LYS A 1 81 ? -0.879 -6.273 -22.736 1.00 77.94 81 LYS A O 1
ATOM 664 N N . ILE A 1 82 ? 1.031 -5.819 -23.830 1.00 73.69 82 ILE A N 1
ATOM 665 C CA . ILE A 1 82 ? 1.861 -5.656 -22.628 1.00 73.69 82 ILE A CA 1
ATOM 666 C C . ILE A 1 82 ? 1.403 -4.436 -21.820 1.00 73.69 82 ILE A C 1
ATOM 668 O O . ILE A 1 82 ? 1.209 -4.539 -20.612 1.00 73.69 82 ILE A O 1
ATOM 672 N N . THR A 1 83 ? 1.160 -3.298 -22.476 1.00 67.94 83 THR A N 1
ATOM 673 C CA . THR A 1 83 ? 0.661 -2.093 -21.792 1.00 67.94 83 THR A CA 1
ATOM 674 C C . THR A 1 83 ? -0.776 -2.221 -21.340 1.00 67.94 83 THR A C 1
ATOM 676 O O . THR A 1 83 ? -1.089 -1.696 -20.288 1.00 67.94 83 THR A O 1
ATOM 679 N N . VAL A 1 84 ? -1.644 -2.924 -22.066 1.00 61.81 84 VAL A N 1
ATOM 680 C CA . VAL A 1 84 ? -3.008 -3.231 -21.619 1.00 61.81 84 VAL A CA 1
ATOM 681 C C . VAL A 1 84 ? -2.955 -4.117 -20.385 1.00 61.81 84 VAL A C 1
ATOM 683 O O . VAL A 1 84 ? -3.620 -3.793 -19.420 1.00 61.81 84 VAL A O 1
ATOM 686 N N . THR A 1 85 ? -2.094 -5.135 -20.351 1.00 58.97 85 THR A N 1
ATOM 687 C CA . THR A 1 85 ? -1.884 -5.970 -19.151 1.00 58.97 85 THR A CA 1
ATOM 688 C C . THR A 1 85 ? -1.346 -5.163 -17.959 1.00 58.97 85 THR A C 1
ATOM 690 O O . THR A 1 85 ? -1.588 -5.523 -16.809 1.00 58.97 85 THR A O 1
ATOM 693 N N . ALA A 1 86 ? -0.607 -4.078 -18.213 1.00 54.62 86 ALA A N 1
ATOM 694 C CA . ALA A 1 86 ? -0.142 -3.156 -17.176 1.00 54.62 86 ALA A CA 1
ATOM 695 C C . ALA A 1 86 ? -1.213 -2.124 -16.772 1.00 54.62 86 ALA A C 1
ATOM 697 O O . ALA A 1 86 ? -1.349 -1.832 -15.593 1.00 54.62 86 ALA A O 1
ATOM 698 N N . LYS A 1 87 ? -1.993 -1.607 -17.731 1.00 52.22 87 LYS A N 1
ATOM 699 C CA . LYS A 1 87 ? -3.097 -0.651 -17.535 1.00 52.22 87 LYS A CA 1
ATOM 700 C C . LYS A 1 87 ? -4.348 -1.292 -16.937 1.00 52.22 87 LYS A C 1
ATOM 702 O O . LYS A 1 87 ? -5.160 -0.589 -16.357 1.00 52.22 87 LYS A O 1
ATOM 707 N N . SER A 1 88 ? -4.534 -2.597 -17.125 1.00 52.97 88 SER A N 1
ATOM 708 C CA . SER A 1 88 ? -5.674 -3.357 -16.607 1.00 52.97 88 SER A CA 1
ATOM 709 C C . SER A 1 88 ? -5.478 -3.810 -15.164 1.00 52.97 88 SER A C 1
ATOM 711 O O . SER A 1 88 ? -6.347 -4.491 -14.633 1.00 52.97 88 SER A O 1
ATOM 713 N N . LYS A 1 89 ? -4.329 -3.508 -14.554 1.00 54.94 89 LYS A N 1
ATOM 714 C CA . LYS A 1 89 ? -4.087 -3.734 -13.133 1.00 54.94 89 LYS A CA 1
ATOM 715 C C . LYS A 1 89 ? -4.372 -2.432 -12.408 1.00 54.94 89 LYS A C 1
ATOM 717 O O . LYS A 1 89 ? -3.832 -1.398 -12.795 1.00 54.94 89 LYS A O 1
ATOM 722 N N . SER A 1 90 ? -5.223 -2.483 -11.390 1.00 62.09 90 SER A N 1
ATOM 723 C CA . SER A 1 90 ? -5.342 -1.370 -10.452 1.00 62.09 90 SER A CA 1
ATOM 724 C C . SER A 1 90 ? -3.987 -1.111 -9.783 1.00 62.09 90 SER A C 1
ATOM 726 O O . SER A 1 90 ? -3.127 -1.999 -9.729 1.00 62.09 90 SER A O 1
ATOM 728 N N . ASP A 1 91 ? -3.792 0.093 -9.247 1.00 60.09 91 ASP A N 1
ATOM 729 C CA . ASP A 1 91 ? -2.605 0.396 -8.440 1.00 60.09 91 ASP A CA 1
ATOM 730 C C . ASP A 1 91 ? -2.469 -0.590 -7.263 1.00 60.09 91 ASP A C 1
ATOM 732 O O . ASP A 1 91 ? -1.356 -1.000 -6.929 1.00 60.09 91 ASP A O 1
ATOM 736 N N . ASP A 1 92 ? -3.596 -1.083 -6.736 1.00 59.62 92 ASP A N 1
ATOM 737 C CA . ASP A 1 92 ? -3.640 -2.151 -5.734 1.00 59.62 92 ASP A CA 1
ATOM 738 C C . ASP A 1 92 ? -3.114 -3.487 -6.270 1.00 59.62 92 ASP A C 1
ATOM 740 O O . ASP A 1 92 ? -2.332 -4.150 -5.595 1.00 59.62 92 ASP A O 1
ATOM 744 N N . ASP A 1 93 ? -3.469 -3.893 -7.492 1.00 62.97 93 ASP A N 1
ATOM 745 C CA . ASP A 1 93 ? -2.954 -5.123 -8.108 1.00 62.97 93 ASP A CA 1
ATOM 746 C C . ASP A 1 93 ? -1.452 -5.032 -8.403 1.00 62.97 93 ASP A C 1
ATOM 748 O O . ASP A 1 93 ? -0.723 -6.026 -8.287 1.00 62.97 93 ASP A O 1
ATOM 752 N N . LEU A 1 94 ? -0.969 -3.844 -8.778 1.00 63.28 94 LEU A N 1
ATOM 753 C CA . LEU A 1 94 ? 0.456 -3.564 -8.946 1.00 63.28 94 LEU A CA 1
ATOM 754 C C . LEU A 1 94 ? 1.176 -3.640 -7.598 1.00 63.28 94 LEU A C 1
ATOM 756 O O . LEU A 1 94 ? 2.157 -4.385 -7.485 1.00 63.28 94 LEU A O 1
ATOM 760 N N . PHE A 1 95 ? 0.650 -2.972 -6.571 1.00 63.16 95 PHE A N 1
ATOM 761 C CA . PHE A 1 95 ? 1.157 -3.047 -5.205 1.00 63.16 95 PHE A CA 1
ATOM 762 C C . PHE A 1 95 ? 1.187 -4.495 -4.711 1.00 63.16 95 PHE A C 1
ATOM 764 O O . PHE A 1 95 ? 2.235 -4.984 -4.303 1.00 63.16 95 PHE A O 1
ATOM 771 N N . CYS A 1 96 ? 0.093 -5.242 -4.847 1.00 61.06 96 CYS A N 1
ATOM 772 C CA . CYS A 1 96 ? 0.008 -6.642 -4.444 1.00 61.06 96 CYS A CA 1
ATOM 773 C C . CYS A 1 96 ? 0.960 -7.536 -5.253 1.00 61.06 96 CYS A C 1
ATOM 775 O O . CYS A 1 96 ? 1.529 -8.491 -4.725 1.00 61.06 96 CYS A O 1
ATOM 777 N N . SER A 1 97 ? 1.206 -7.246 -6.531 1.00 63.47 97 SER A N 1
ATOM 778 C CA . SER A 1 97 ? 2.170 -8.025 -7.318 1.00 63.47 97 SER A CA 1
ATOM 779 C C . SER A 1 97 ? 3.610 -7.881 -6.810 1.00 63.47 97 SER A C 1
ATOM 781 O O . SER A 1 97 ? 4.343 -8.869 -6.792 1.00 63.47 97 SER A O 1
ATOM 783 N N . VAL A 1 98 ? 3.980 -6.692 -6.330 1.00 60.25 98 VAL A N 1
ATOM 784 C CA . VAL A 1 98 ? 5.320 -6.388 -5.805 1.00 60.25 98 VAL A CA 1
ATOM 785 C C . VAL A 1 98 ? 5.442 -6.775 -4.326 1.00 60.25 98 VAL A C 1
ATOM 787 O O . VAL A 1 98 ? 6.408 -7.423 -3.932 1.00 60.25 98 VAL A O 1
ATOM 790 N N . PHE A 1 99 ? 4.437 -6.437 -3.519 1.00 57.78 99 PHE A N 1
ATOM 791 C CA . PHE A 1 99 ? 4.470 -6.503 -2.057 1.00 57.78 99 PHE A CA 1
ATOM 792 C C . PHE A 1 99 ? 3.627 -7.628 -1.443 1.00 57.78 99 PHE A C 1
ATOM 794 O O . PHE A 1 99 ? 3.721 -7.849 -0.244 1.00 57.78 99 PHE A O 1
ATOM 801 N N . GLN A 1 100 ? 2.827 -8.376 -2.211 1.00 59.12 100 GLN A N 1
ATOM 802 C CA . GLN A 1 100 ? 2.035 -9.504 -1.684 1.00 59.12 100 GLN A CA 1
ATOM 803 C C . GLN A 1 100 ? 2.400 -10.848 -2.330 1.00 59.12 100 GLN A C 1
ATOM 805 O O . GLN A 1 100 ? 2.507 -11.851 -1.629 1.00 59.12 100 GLN A O 1
ATOM 810 N N . LYS A 1 101 ? 2.613 -10.892 -3.653 1.00 57.91 101 LYS A N 1
ATOM 811 C CA . LYS A 1 101 ? 2.869 -12.143 -4.398 1.00 57.91 101 LYS A CA 1
ATOM 812 C C . LYS A 1 101 ? 4.349 -12.517 -4.512 1.00 57.91 101 LYS A C 1
ATOM 814 O O . LYS A 1 101 ? 4.655 -13.702 -4.610 1.00 57.91 101 LYS A O 1
ATOM 819 N N . ALA A 1 102 ? 5.256 -11.542 -4.487 1.00 56.84 102 ALA A N 1
ATOM 820 C CA . ALA A 1 102 ? 6.700 -11.767 -4.568 1.00 56.84 102 ALA A CA 1
ATOM 821 C C . ALA A 1 102 ? 7.574 -11.190 -3.424 1.00 56.84 102 ALA A C 1
ATOM 823 O O . ALA A 1 102 ? 8.795 -11.332 -3.528 1.00 56.84 102 ALA A O 1
ATOM 824 N N . PRO A 1 103 ? 7.050 -10.592 -2.332 1.00 65.25 103 PRO A N 1
ATOM 825 C CA . PRO A 1 103 ? 7.867 -9.794 -1.416 1.00 65.25 103 PRO A CA 1
ATOM 826 C C . PRO A 1 103 ? 8.950 -10.613 -0.723 1.00 65.25 103 PRO A C 1
ATOM 828 O O . PRO A 1 103 ? 10.084 -10.170 -0.660 1.00 65.25 103 PRO A O 1
ATOM 831 N N . GLU A 1 104 ? 8.640 -11.822 -0.252 1.00 67.44 104 GLU A N 1
ATOM 832 C CA . GLU A 1 104 ? 9.586 -12.634 0.521 1.00 67.44 104 GLU A CA 1
ATOM 833 C C . GLU A 1 104 ? 10.748 -13.114 -0.353 1.00 67.44 104 GLU A C 1
ATOM 835 O O . GLU A 1 104 ? 11.897 -13.089 0.076 1.00 67.44 104 GLU A O 1
ATOM 840 N N . ARG A 1 105 ? 10.474 -13.465 -1.618 1.00 74.69 105 ARG A N 1
ATOM 841 C CA . ARG A 1 105 ? 11.509 -13.857 -2.585 1.00 74.69 105 ARG A CA 1
ATOM 842 C C . ARG A 1 105 ? 12.317 -12.656 -3.069 1.00 74.69 105 ARG A C 1
ATOM 844 O O . ARG A 1 105 ? 13.535 -12.757 -3.161 1.00 74.69 105 ARG A O 1
ATOM 851 N N . CYS A 1 106 ? 11.664 -11.528 -3.351 1.00 76.56 106 CYS A N 1
ATOM 852 C CA . CYS A 1 106 ? 12.332 -10.296 -3.770 1.00 76.56 106 CYS A CA 1
ATOM 853 C C . CYS A 1 106 ? 13.189 -9.708 -2.645 1.00 76.56 106 CYS A C 1
ATOM 855 O O . CYS A 1 106 ? 14.354 -9.400 -2.869 1.00 76.56 106 CYS A O 1
ATOM 857 N N . SER A 1 107 ? 12.649 -9.611 -1.432 1.00 81.94 107 SER A N 1
ATOM 858 C CA . SER A 1 107 ? 13.376 -9.188 -0.237 1.00 81.94 107 SER A CA 1
ATOM 859 C C . SER A 1 107 ? 14.540 -10.128 0.063 1.00 81.94 107 SER A C 1
ATOM 861 O O . SER A 1 107 ? 15.660 -9.658 0.253 1.00 81.94 107 SER A O 1
ATOM 863 N N . ALA A 1 108 ? 14.326 -11.450 0.039 1.00 82.75 108 ALA A N 1
ATOM 864 C CA . ALA A 1 108 ? 15.406 -12.416 0.228 1.00 82.75 108 ALA A CA 1
ATOM 865 C C . ALA A 1 108 ? 16.513 -12.229 -0.816 1.00 82.75 108 ALA A C 1
ATOM 867 O O . ALA A 1 108 ? 17.668 -12.076 -0.434 1.00 82.75 108 ALA A O 1
ATOM 868 N N . ALA A 1 109 ? 16.161 -12.142 -2.103 1.00 84.31 109 ALA A N 1
ATOM 869 C CA . ALA A 1 109 ? 17.123 -11.934 -3.182 1.00 84.31 109 ALA A CA 1
ATOM 870 C C . ALA A 1 109 ? 17.919 -10.627 -3.019 1.00 84.31 109 ALA A C 1
ATOM 872 O O . ALA A 1 109 ? 19.133 -10.613 -3.227 1.00 84.31 109 ALA A O 1
ATOM 873 N N . LEU A 1 110 ? 17.258 -9.539 -2.610 1.00 86.25 110 LEU A N 1
ATOM 874 C CA . LEU A 1 110 ? 17.900 -8.249 -2.354 1.00 86.25 110 LEU A CA 1
ATOM 875 C C . LEU A 1 110 ? 18.850 -8.304 -1.151 1.00 86.25 110 LEU A C 1
ATOM 877 O O . LEU A 1 110 ? 19.952 -7.768 -1.228 1.00 86.25 110 LEU A O 1
ATOM 881 N N . LYS A 1 111 ? 18.462 -8.996 -0.073 1.00 86.69 111 LYS A N 1
ATOM 882 C CA . LYS A 1 111 ? 19.294 -9.189 1.126 1.00 86.69 111 LYS A CA 1
ATOM 883 C C . LYS A 1 111 ? 20.495 -10.103 0.885 1.00 86.69 111 LYS A C 1
ATOM 885 O O . LYS A 1 111 ? 21.508 -9.940 1.552 1.00 86.69 111 LYS A O 1
ATOM 890 N N . THR A 1 112 ? 20.394 -11.049 -0.047 1.00 86.75 112 THR A N 1
ATOM 891 C CA . THR A 1 112 ? 21.498 -11.953 -0.415 1.00 86.75 112 THR A CA 1
ATOM 892 C C . THR A 1 112 ? 22.387 -11.406 -1.528 1.00 86.75 112 THR A C 1
ATOM 894 O O . THR A 1 112 ? 23.405 -12.014 -1.847 1.00 86.75 112 THR A O 1
ATOM 897 N N . SER A 1 113 ? 22.004 -10.295 -2.161 1.00 84.00 113 SER A N 1
ATOM 898 C CA . SER A 1 113 ? 22.784 -9.730 -3.255 1.00 84.00 113 SER A CA 1
ATOM 899 C C . SER A 1 113 ? 24.085 -9.112 -2.752 1.00 84.00 113 SER A C 1
ATOM 901 O O . SER A 1 113 ? 24.091 -8.292 -1.837 1.00 84.00 113 SER A O 1
ATOM 903 N N . THR A 1 114 ? 25.185 -9.448 -3.419 1.00 83.00 114 THR A N 1
ATOM 904 C CA . THR A 1 114 ? 26.509 -8.855 -3.192 1.00 83.00 114 THR A CA 1
ATOM 905 C C . THR A 1 114 ? 26.753 -7.602 -4.035 1.00 83.00 114 THR A C 1
ATOM 907 O O . THR A 1 114 ? 27.779 -6.948 -3.876 1.00 83.00 114 THR A O 1
ATOM 910 N N . ALA A 1 115 ? 25.821 -7.242 -4.926 1.00 81.69 115 ALA A N 1
ATOM 911 C CA . ALA A 1 115 ? 26.026 -6.176 -5.905 1.00 81.69 115 ALA A CA 1
ATOM 912 C C . ALA A 1 115 ? 26.036 -4.764 -5.292 1.00 81.69 115 ALA A C 1
ATOM 914 O O . ALA A 1 115 ? 26.688 -3.869 -5.824 1.00 81.69 115 ALA A O 1
ATOM 915 N N . SER A 1 116 ? 25.305 -4.535 -4.195 1.00 82.38 116 SER A N 1
ATOM 916 C CA . SER A 1 116 ? 25.344 -3.266 -3.461 1.00 82.38 116 SER A CA 1
ATOM 917 C C . SER A 1 116 ? 24.810 -3.427 -2.036 1.00 82.38 116 SER A C 1
ATOM 919 O O . SER A 1 116 ? 23.733 -4.002 -1.857 1.00 82.38 116 SER A O 1
ATOM 921 N N . PRO A 1 117 ? 25.471 -2.844 -1.016 1.00 82.62 117 PRO A N 1
ATOM 922 C CA . PRO A 1 117 ? 24.973 -2.870 0.361 1.00 82.62 117 PRO A CA 1
ATOM 923 C C . PRO A 1 117 ? 23.613 -2.168 0.512 1.00 82.62 117 PRO A C 1
ATOM 925 O O . PRO A 1 117 ? 22.832 -2.510 1.396 1.00 82.62 117 PRO A O 1
ATOM 928 N N . GLN A 1 118 ? 23.271 -1.235 -0.386 1.00 84.12 118 GLN A N 1
ATOM 929 C CA . GLN A 1 118 ? 21.975 -0.544 -0.376 1.00 84.12 118 GLN A CA 1
ATOM 930 C C . GLN A 1 118 ? 20.796 -1.483 -0.677 1.00 84.12 118 GLN A C 1
ATOM 932 O O . GLN A 1 118 ? 19.656 -1.193 -0.306 1.00 84.12 118 GLN A O 1
ATOM 937 N N . TRP A 1 119 ? 21.042 -2.609 -1.352 1.00 85.50 119 TRP A N 1
ATOM 938 C CA . TRP A 1 119 ? 19.992 -3.576 -1.673 1.00 85.50 119 TRP A CA 1
ATOM 939 C C . TRP A 1 119 ? 19.553 -4.345 -0.431 1.00 85.50 119 TRP A C 1
ATOM 941 O O . TRP A 1 119 ? 18.366 -4.622 -0.287 1.00 85.50 119 TRP A O 1
ATOM 951 N N . ILE A 1 120 ? 20.468 -4.581 0.513 1.00 87.88 120 ILE A N 1
ATOM 952 C CA . ILE A 1 120 ? 20.147 -5.198 1.803 1.00 87.88 120 ILE A CA 1
ATOM 953 C C . ILE A 1 120 ? 19.157 -4.320 2.571 1.00 87.88 120 ILE A C 1
ATOM 955 O O . ILE A 1 120 ? 18.116 -4.809 3.011 1.00 87.88 120 ILE A O 1
ATOM 959 N N . GLU A 1 121 ? 19.433 -3.016 2.666 1.00 85.88 121 GLU A N 1
ATOM 960 C CA . GLU A 1 121 ? 18.522 -2.068 3.321 1.00 85.88 121 GLU A CA 1
ATOM 961 C C . GLU A 1 121 ? 17.183 -1.955 2.586 1.00 85.88 121 GLU A C 1
ATOM 963 O O . GLU A 1 121 ? 16.129 -1.886 3.215 1.00 85.88 121 GLU A O 1
ATOM 968 N N . THR A 1 122 ? 17.196 -2.022 1.252 1.00 87.31 122 THR A N 1
ATOM 969 C CA . THR A 1 122 ? 15.963 -2.048 0.448 1.00 87.31 122 THR A CA 1
ATOM 970 C C . THR A 1 122 ? 15.128 -3.295 0.746 1.00 87.31 122 THR A C 1
ATOM 972 O O . THR A 1 122 ? 13.914 -3.195 0.907 1.00 87.31 122 THR A O 1
ATOM 975 N N . GLY A 1 123 ? 15.760 -4.465 0.868 1.00 86.62 123 GLY A N 1
ATOM 976 C CA . GLY A 1 123 ? 15.083 -5.704 1.250 1.00 86.62 123 GLY A CA 1
ATOM 977 C C . GLY A 1 123 ? 14.457 -5.616 2.644 1.00 86.62 123 GLY A C 1
ATOM 978 O O . GLY A 1 123 ? 13.283 -5.940 2.807 1.00 86.62 123 GLY A O 1
ATOM 979 N N . ARG A 1 124 ? 15.189 -5.083 3.633 1.00 89.44 124 ARG A N 1
ATOM 980 C CA . ARG A 1 124 ? 14.649 -4.844 4.987 1.00 89.44 124 ARG A CA 1
ATOM 981 C C . ARG A 1 124 ? 13.468 -3.874 4.983 1.00 89.44 124 ARG A C 1
ATOM 983 O O . ARG A 1 124 ? 12.469 -4.121 5.650 1.00 89.44 124 ARG A O 1
ATOM 990 N N . PHE A 1 125 ? 13.556 -2.798 4.205 1.00 88.62 125 PHE A N 1
ATOM 991 C CA . PHE A 1 125 ? 12.450 -1.857 4.052 1.00 88.62 125 PHE A CA 1
ATOM 992 C C . PHE A 1 125 ? 11.204 -2.535 3.463 1.00 88.62 125 PHE A C 1
ATOM 994 O O . PHE A 1 125 ? 10.104 -2.340 3.975 1.00 88.62 125 PHE A O 1
ATOM 1001 N N . ILE A 1 126 ? 11.368 -3.373 2.432 1.00 88.50 126 ILE A N 1
ATOM 1002 C CA . ILE A 1 126 ? 10.263 -4.152 1.853 1.00 88.50 126 ILE A CA 1
ATOM 1003 C C . ILE A 1 126 ? 9.639 -5.072 2.908 1.00 88.50 126 ILE A C 1
ATOM 1005 O O . ILE A 1 126 ? 8.414 -5.109 3.009 1.00 88.50 126 ILE A O 1
ATOM 1009 N N . ASP A 1 127 ? 10.442 -5.759 3.727 1.00 88.62 127 ASP A N 1
ATOM 1010 C CA . ASP A 1 127 ? 9.920 -6.594 4.818 1.00 88.62 127 ASP A CA 1
ATOM 1011 C C . ASP A 1 127 ? 9.063 -5.778 5.795 1.00 88.62 127 ASP A C 1
ATOM 1013 O O . ASP A 1 127 ? 7.957 -6.196 6.135 1.00 88.62 127 ASP A O 1
ATOM 1017 N N . HIS A 1 128 ? 9.520 -4.586 6.191 1.00 89.94 128 HIS A N 1
ATOM 1018 C CA . HIS A 1 128 ? 8.765 -3.707 7.088 1.00 89.94 128 HIS A CA 1
ATOM 1019 C C . HIS A 1 128 ? 7.446 -3.225 6.468 1.00 89.94 128 HIS A C 1
ATOM 1021 O O . HIS A 1 128 ? 6.432 -3.154 7.163 1.00 89.94 128 HIS A O 1
ATOM 1027 N N . VAL A 1 129 ? 7.434 -2.905 5.167 1.00 90.06 129 VAL A N 1
ATOM 1028 C CA . VAL A 1 129 ? 6.207 -2.513 4.442 1.00 90.06 129 VAL A CA 1
ATOM 1029 C C . VAL A 1 129 ? 5.207 -3.666 4.447 1.00 90.06 129 VAL A C 1
ATOM 1031 O O . VAL A 1 129 ? 4.020 -3.475 4.708 1.00 90.06 129 VAL A O 1
ATOM 1034 N N . VAL A 1 130 ? 5.688 -4.880 4.186 1.00 89.44 130 VAL A N 1
ATOM 1035 C CA . VAL A 1 130 ? 4.866 -6.094 4.143 1.00 89.44 130 VAL A CA 1
ATOM 1036 C C . VAL A 1 130 ? 4.305 -6.422 5.524 1.00 89.44 130 VAL A C 1
ATOM 1038 O O . VAL A 1 130 ? 3.139 -6.798 5.626 1.00 89.44 130 VAL A O 1
ATOM 1041 N N . GLN A 1 131 ? 5.100 -6.265 6.583 1.00 90.81 131 GLN A N 1
ATOM 1042 C CA . GLN A 1 131 ? 4.644 -6.434 7.964 1.00 90.81 131 GLN A CA 1
ATOM 1043 C C . GLN A 1 131 ? 3.537 -5.438 8.312 1.00 90.81 131 GLN A C 1
ATOM 1045 O O . GLN A 1 131 ? 2.480 -5.855 8.783 1.00 90.81 131 GLN A O 1
ATOM 1050 N N . LEU A 1 132 ? 3.727 -4.148 8.006 1.00 92.69 132 LEU A N 1
ATOM 1051 C CA . LEU A 1 132 ? 2.694 -3.133 8.226 1.00 92.69 132 LEU A CA 1
ATOM 1052 C C . LEU A 1 132 ? 1.408 -3.494 7.480 1.00 92.69 132 LEU A C 1
ATOM 1054 O O . LEU A 1 132 ? 0.324 -3.472 8.057 1.00 92.69 132 LEU A O 1
ATOM 1058 N N . TRP A 1 133 ? 1.528 -3.872 6.207 1.00 90.94 133 TRP A N 1
ATOM 1059 C CA . TRP A 1 133 ? 0.385 -4.279 5.399 1.00 90.94 133 TRP A CA 1
ATOM 1060 C C . TRP A 1 133 ? -0.337 -5.497 5.990 1.00 90.94 133 TRP A C 1
ATOM 1062 O O . TRP A 1 133 ? -1.565 -5.503 6.033 1.00 90.94 133 TRP A O 1
ATOM 1072 N N . LYS A 1 134 ? 0.391 -6.512 6.482 1.00 90.56 134 LYS A N 1
ATOM 1073 C CA . LYS A 1 134 ? -0.192 -7.699 7.137 1.00 90.56 134 LYS A CA 1
ATOM 1074 C C . LYS A 1 134 ? -0.994 -7.310 8.383 1.00 90.56 134 LYS A C 1
ATOM 1076 O O . LYS A 1 134 ? -2.123 -7.779 8.523 1.00 90.56 134 LYS A O 1
ATOM 1081 N N . VAL A 1 135 ? -0.446 -6.428 9.220 1.00 92.56 135 VAL A N 1
ATOM 1082 C CA . VAL A 1 135 ? -1.111 -5.909 10.424 1.00 92.56 135 VAL A CA 1
ATOM 1083 C C . VAL A 1 135 ? -2.387 -5.153 10.052 1.00 92.56 135 VAL A C 1
ATOM 1085 O O . VAL A 1 135 ? -3.468 -5.496 10.535 1.00 92.56 135 VAL A O 1
ATOM 1088 N N . LEU A 1 136 ? -2.291 -4.196 9.124 1.00 92.50 136 LEU A N 1
ATOM 1089 C CA . LEU A 1 136 ? -3.426 -3.383 8.678 1.00 92.50 136 LEU A CA 1
ATOM 1090 C C . LEU A 1 136 ? -4.515 -4.200 7.972 1.00 92.50 136 LEU A C 1
ATOM 1092 O O . LEU A 1 136 ? -5.671 -3.819 8.044 1.00 92.50 136 LEU A O 1
ATOM 1096 N N . ASN A 1 137 ? -4.181 -5.327 7.334 1.00 90.62 137 ASN A N 1
ATOM 1097 C CA . ASN A 1 137 ? -5.141 -6.210 6.655 1.00 90.62 137 ASN A CA 1
ATOM 1098 C C . ASN A 1 137 ? -5.610 -7.406 7.495 1.00 90.62 137 ASN A C 1
ATOM 1100 O O . ASN A 1 137 ? -6.120 -8.401 6.964 1.00 90.62 137 ASN A O 1
ATOM 1104 N N . THR A 1 138 ? -5.458 -7.349 8.815 1.00 91.62 138 THR A N 1
ATOM 1105 C CA . THR A 1 138 ? -5.995 -8.392 9.690 1.00 91.62 138 THR A CA 1
ATOM 1106 C C . THR A 1 138 ? -7.510 -8.234 9.811 1.00 91.62 138 THR A C 1
ATOM 1108 O O . THR A 1 138 ? -7.978 -7.295 10.446 1.00 91.62 138 THR A O 1
ATOM 1111 N N . LYS A 1 139 ? -8.275 -9.155 9.201 1.00 89.12 139 LYS A N 1
ATOM 1112 C CA . LYS A 1 139 ? -9.758 -9.165 9.201 1.00 89.12 139 LYS A CA 1
ATOM 1113 C C . LYS A 1 139 ? -10.376 -10.302 10.029 1.00 89.12 139 LYS A C 1
ATOM 1115 O O . LYS A 1 139 ? -11.578 -10.320 10.259 1.00 89.12 139 LYS A O 1
ATOM 1120 N N . THR A 1 140 ? -9.581 -11.275 10.476 1.00 86.88 140 THR A N 1
ATOM 1121 C CA . THR A 1 140 ? -10.090 -12.462 11.188 1.00 86.88 140 THR A CA 1
ATOM 1122 C C . THR A 1 140 ? -9.213 -12.815 12.385 1.00 86.88 140 THR A C 1
ATOM 1124 O O . THR A 1 140 ? -7.990 -12.817 12.217 1.00 86.88 140 THR A O 1
ATOM 1127 N N . PRO A 1 141 ? -9.786 -13.237 13.528 1.00 85.06 141 PRO A N 1
ATOM 1128 C CA . PRO A 1 141 ? -9.003 -13.585 14.717 1.00 85.06 141 PRO A CA 1
ATOM 1129 C C . PRO A 1 141 ? -7.989 -14.706 14.479 1.00 85.06 141 PRO A C 1
ATOM 1131 O O . PRO A 1 141 ? -6.846 -14.642 14.916 1.00 85.06 141 PRO A O 1
ATOM 1134 N N . SER A 1 142 ? -8.377 -15.708 13.694 1.00 85.44 142 SER A N 1
ATOM 1135 C CA . SER A 1 142 ? -7.561 -16.876 13.351 1.00 85.44 142 SER A CA 1
ATOM 1136 C C . SER A 1 142 ? -6.721 -16.693 12.079 1.00 85.44 142 SER A C 1
ATOM 1138 O O . SER A 1 142 ? -6.176 -17.662 11.544 1.00 85.44 142 SER A O 1
ATOM 1140 N N . GLY A 1 143 ? -6.587 -15.458 11.576 1.00 82.06 143 GLY A N 1
ATOM 1141 C CA . GLY A 1 143 ? -5.849 -15.166 10.341 1.00 82.06 143 GLY A CA 1
ATOM 1142 C C . GLY A 1 143 ? -4.384 -15.602 10.417 1.00 82.06 143 GLY A C 1
ATOM 1143 O O . GLY A 1 143 ? -3.871 -16.239 9.495 1.00 82.06 143 GLY A O 1
ATOM 1144 N N . HIS A 1 144 ? -3.737 -15.337 11.551 1.00 83.94 144 HIS A N 1
ATOM 1145 C CA . HIS A 1 144 ? -2.366 -15.758 11.830 1.00 83.94 144 HIS A CA 1
ATOM 1146 C C . HIS A 1 144 ? -2.175 -17.283 11.803 1.00 83.94 144 HIS A C 1
ATOM 1148 O O . HIS A 1 144 ? -1.158 -17.755 11.297 1.00 83.94 144 HIS A O 1
ATOM 1154 N N . ILE A 1 145 ? -3.170 -18.056 12.258 1.00 85.94 145 ILE A N 1
ATOM 1155 C CA . ILE A 1 145 ? -3.155 -19.529 12.226 1.00 85.94 145 ILE A CA 1
ATOM 1156 C C . ILE A 1 145 ? -3.271 -20.014 10.782 1.00 85.94 145 ILE A C 1
ATOM 1158 O O . ILE A 1 145 ? -2.435 -20.781 10.303 1.00 85.94 145 ILE A O 1
ATOM 1162 N N . ARG A 1 146 ? -4.289 -19.530 10.059 1.00 83.31 146 ARG A N 1
ATOM 1163 C CA . ARG A 1 146 ? -4.581 -19.958 8.684 1.00 83.31 146 ARG A CA 1
ATOM 1164 C C . ARG A 1 146 ? -3.415 -19.688 7.737 1.00 83.31 146 ARG A C 1
ATOM 1166 O O . ARG A 1 146 ? -3.104 -20.525 6.894 1.00 83.31 146 ARG A O 1
ATOM 1173 N N . PHE A 1 147 ? -2.788 -18.523 7.866 1.00 81.94 147 PHE A N 1
ATOM 1174 C CA . PHE A 1 147 ? -1.703 -18.085 6.989 1.00 81.94 147 PHE A CA 1
ATOM 1175 C C . PHE A 1 147 ? -0.306 -18.308 7.579 1.00 81.94 147 PHE A C 1
ATOM 1177 O O . PHE A 1 147 ? 0.664 -17.873 6.965 1.00 81.94 147 PHE A O 1
ATOM 1184 N N . ARG A 1 148 ? -0.197 -18.973 8.742 1.00 83.00 148 ARG A N 1
ATOM 1185 C CA . ARG A 1 148 ? 1.067 -19.235 9.458 1.00 83.00 148 ARG A CA 1
ATOM 1186 C C . ARG A 1 148 ? 1.946 -17.983 9.585 1.00 83.00 148 ARG A C 1
ATOM 1188 O O . ARG A 1 148 ? 3.137 -18.019 9.294 1.00 83.00 148 ARG A O 1
ATOM 1195 N N . GLY A 1 149 ? 1.338 -16.862 9.965 1.00 82.69 149 GLY A N 1
ATOM 1196 C CA . GLY A 1 149 ? 1.994 -15.556 9.997 1.00 82.69 149 GLY A CA 1
ATOM 1197 C C . GLY A 1 149 ? 1.654 -14.794 11.275 1.00 82.69 149 GLY A C 1
ATOM 1198 O O . GLY A 1 149 ? 0.519 -14.326 11.370 1.00 82.69 149 GLY A O 1
ATOM 1199 N N . PRO A 1 150 ? 2.593 -14.635 12.227 1.00 84.81 150 PRO A N 1
ATOM 1200 C CA . PRO A 1 150 ? 2.324 -13.953 13.496 1.00 84.81 150 PRO A CA 1
ATOM 1201 C C . PRO A 1 150 ? 1.928 -12.482 13.296 1.00 84.81 150 PRO A C 1
ATOM 1203 O O . PRO A 1 150 ? 1.063 -11.985 14.006 1.00 84.81 150 PRO A O 1
ATOM 1206 N N . ASP A 1 151 ? 2.437 -11.827 12.248 1.00 84.00 151 ASP A N 1
ATOM 1207 C CA . ASP A 1 151 ? 2.112 -10.433 11.892 1.00 84.00 151 ASP A CA 1
ATOM 1208 C C . ASP A 1 151 ? 0.636 -10.205 11.502 1.00 84.00 151 ASP A C 1
ATOM 1210 O O . ASP A 1 151 ? 0.224 -9.078 11.246 1.00 84.00 151 ASP A O 1
ATOM 1214 N N . ARG A 1 152 ? -0.158 -11.276 11.376 1.00 87.31 152 ARG A N 1
ATOM 1215 C CA . ARG A 1 152 ? -1.599 -11.231 11.067 1.00 87.31 152 ARG A CA 1
ATOM 1216 C C . ARG A 1 152 ? -2.462 -11.527 12.296 1.00 87.31 152 ARG A C 1
ATOM 1218 O O . ARG A 1 152 ? -3.621 -11.926 12.153 1.00 87.31 152 ARG A O 1
ATOM 1225 N N . CYS A 1 153 ? -1.874 -11.477 13.488 1.00 88.31 153 CYS A N 1
ATOM 1226 C CA . CYS A 1 153 ? -2.608 -11.657 14.730 1.00 88.31 153 CYS A CA 1
ATOM 1227 C C . CYS A 1 153 ? -3.404 -10.376 15.019 1.00 88.31 153 CYS A C 1
ATOM 1229 O O . CYS A 1 153 ? -2.845 -9.284 14.875 1.00 88.31 153 CYS A O 1
ATOM 1231 N N . PRO A 1 154 ? -4.696 -10.463 15.384 1.00 90.00 154 PRO A N 1
ATOM 1232 C CA . PRO A 1 154 ? -5.404 -9.294 15.891 1.00 90.00 154 PRO A CA 1
ATOM 1233 C C . PRO A 1 154 ? -4.730 -8.776 17.169 1.00 90.00 154 PRO A C 1
ATOM 1235 O O . PRO A 1 154 ? -4.023 -9.507 17.861 1.00 90.00 154 PRO A O 1
ATOM 1238 N N . ILE A 1 155 ? -4.971 -7.511 17.493 1.00 91.19 155 ILE A N 1
ATOM 1239 C CA . ILE A 1 155 ? -4.444 -6.903 18.715 1.00 91.19 155 ILE A CA 1
ATOM 1240 C C . ILE A 1 155 ? -5.402 -7.257 19.843 1.00 91.19 155 ILE A C 1
ATOM 1242 O O . ILE A 1 155 ? -6.555 -6.838 19.794 1.00 91.19 155 ILE A O 1
ATOM 1246 N N . ASP A 1 156 ? -4.957 -8.025 20.832 1.00 87.31 156 ASP A N 1
ATOM 1247 C CA . ASP A 1 156 ? -5.786 -8.433 21.967 1.00 87.31 156 ASP A CA 1
ATOM 1248 C C . ASP A 1 156 ? -5.215 -7.948 23.313 1.00 87.31 156 ASP A C 1
ATOM 1250 O O . ASP A 1 156 ? -4.070 -7.501 23.402 1.00 87.31 156 ASP A O 1
ATOM 1254 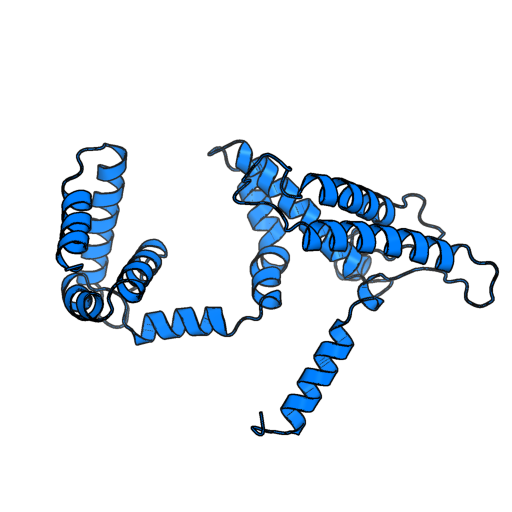N N . VAL A 1 157 ? -6.047 -7.998 24.358 1.00 75.88 157 VAL A N 1
ATOM 1255 C CA . VAL A 1 157 ? -5.694 -7.550 25.723 1.00 75.88 157 VAL A CA 1
ATOM 1256 C C . VAL A 1 157 ? -4.707 -8.501 26.416 1.00 75.88 157 VAL A C 1
ATOM 1258 O O . VAL A 1 157 ? -4.012 -8.115 27.351 1.00 75.88 157 VAL A O 1
ATOM 1261 N N . THR A 1 158 ? -4.682 -9.760 25.995 1.00 71.44 158 THR A N 1
ATOM 1262 C CA . THR A 1 158 ? -3.916 -10.855 26.601 1.00 71.44 158 THR A CA 1
ATOM 1263 C C . THR A 1 158 ? -2.522 -11.036 26.006 1.00 71.44 158 THR A C 1
ATOM 1265 O O . THR A 1 158 ? -1.702 -11.738 26.594 1.00 71.44 158 THR A O 1
ATOM 1268 N N . ALA A 1 159 ? -2.238 -10.409 24.866 1.00 73.12 159 ALA A N 1
ATOM 1269 C CA . ALA A 1 159 ? -0.975 -10.487 24.168 1.00 73.12 159 ALA A CA 1
ATOM 1270 C C . ALA A 1 159 ? 0.067 -9.681 24.958 1.00 73.12 159 ALA A C 1
ATOM 1272 O O . ALA A 1 159 ? -0.029 -8.452 25.016 1.00 73.12 159 ALA A O 1
ATOM 1273 N N . PRO A 1 160 ? 1.073 -10.341 25.565 1.00 65.38 160 PRO A N 1
ATOM 1274 C CA . PRO A 1 160 ? 2.104 -9.642 26.335 1.00 65.38 160 PRO A CA 1
ATOM 1275 C C . PRO A 1 160 ? 2.928 -8.714 25.437 1.00 65.38 160 PRO A C 1
ATOM 1277 O O . PRO A 1 160 ? 3.383 -7.651 25.853 1.00 65.38 160 PRO A O 1
ATOM 1280 N N . ASP A 1 161 ? 3.051 -9.106 24.173 1.00 68.81 161 ASP A N 1
ATOM 1281 C CA . ASP A 1 161 ? 3.814 -8.420 23.159 1.00 68.81 161 ASP A CA 1
ATOM 1282 C C . ASP A 1 161 ? 2.854 -7.621 22.271 1.00 68.81 161 ASP A C 1
ATOM 1284 O O . ASP A 1 161 ? 2.303 -8.128 21.293 1.00 68.81 161 ASP A O 1
ATOM 1288 N N . GLN A 1 162 ? 2.671 -6.335 22.584 1.00 80.00 162 GLN A N 1
ATOM 1289 C CA . GLN A 1 162 ? 1.937 -5.366 21.753 1.00 80.00 162 GLN A CA 1
ATOM 1290 C C . GLN A 1 162 ? 2.698 -5.010 20.453 1.00 80.00 162 GLN A C 1
ATOM 1292 O O . GLN A 1 162 ? 2.752 -3.855 20.025 1.00 80.00 162 GLN A O 1
ATOM 1297 N N . GLN A 1 163 ? 3.302 -6.009 19.804 1.00 87.31 163 GLN A N 1
ATOM 1298 C CA . GLN A 1 163 ? 4.128 -5.884 18.601 1.00 87.31 163 GLN A CA 1
ATOM 1299 C C . GLN A 1 163 ? 3.436 -5.112 17.471 1.00 87.31 163 GLN A C 1
ATOM 1301 O O . GLN A 1 163 ? 4.073 -4.219 16.911 1.00 87.31 163 GLN A O 1
ATOM 1306 N N . PRO A 1 164 ? 2.143 -5.344 17.155 1.00 90.81 164 PRO A N 1
ATOM 1307 C CA . PRO A 1 164 ? 1.480 -4.573 16.107 1.00 90.81 164 PRO A CA 1
ATOM 1308 C C . PRO A 1 164 ? 1.372 -3.078 16.440 1.00 90.81 164 PRO A C 1
ATOM 1310 O O . PRO A 1 164 ? 1.552 -2.244 15.556 1.00 90.81 164 PRO A O 1
ATOM 1313 N N . LEU A 1 165 ? 1.133 -2.719 17.708 1.00 92.56 165 LEU A N 1
ATOM 1314 C CA . LEU A 1 165 ? 1.074 -1.317 18.140 1.00 92.56 165 LEU A CA 1
ATOM 1315 C C . LEU A 1 165 ? 2.455 -0.659 18.078 1.00 92.56 165 LEU A C 1
ATOM 1317 O O . LEU A 1 165 ? 2.579 0.471 17.607 1.00 92.56 165 LEU A O 1
ATOM 1321 N N . HIS A 1 166 ? 3.501 -1.379 18.486 1.00 92.69 166 HIS A N 1
ATOM 1322 C CA . HIS A 1 166 ? 4.876 -0.901 18.366 1.00 92.69 166 HIS A CA 1
ATOM 1323 C C . HIS A 1 166 ? 5.280 -0.693 16.899 1.00 92.69 166 HIS A C 1
ATOM 1325 O O . HIS A 1 166 ? 5.866 0.335 16.561 1.00 92.69 166 HIS A O 1
ATOM 1331 N N . LEU A 1 167 ? 4.904 -1.613 16.007 1.00 93.62 167 LEU A N 1
ATOM 1332 C CA . LEU A 1 167 ? 5.124 -1.473 14.568 1.00 93.62 167 LEU A CA 1
ATOM 1333 C C . LEU A 1 167 ? 4.418 -0.229 14.007 1.00 93.62 167 LEU A C 1
ATOM 1335 O O . LEU A 1 167 ? 5.029 0.540 13.266 1.00 93.62 167 LEU A O 1
ATOM 1339 N N . LEU A 1 168 ? 3.152 0.003 14.375 1.00 95.12 168 LEU A N 1
ATOM 1340 C CA . LEU A 1 168 ? 2.426 1.214 13.979 1.00 95.12 168 LEU A CA 1
ATOM 1341 C C . LEU A 1 168 ? 3.124 2.479 14.486 1.00 95.12 168 LEU A C 1
ATOM 1343 O O . LEU A 1 168 ? 3.223 3.456 13.746 1.00 95.12 168 LEU A O 1
ATOM 1347 N N . GLN A 1 169 ? 3.644 2.459 15.714 1.00 95.94 169 GLN A N 1
ATOM 1348 C CA . GLN A 1 169 ? 4.360 3.593 16.292 1.00 95.94 169 GLN A CA 1
ATOM 1349 C C . GLN A 1 169 ? 5.653 3.883 15.518 1.00 95.94 169 GLN A C 1
ATOM 1351 O O . GLN A 1 169 ? 5.886 5.023 15.114 1.00 95.94 169 GLN A O 1
ATOM 1356 N N . GLN A 1 170 ? 6.444 2.850 15.215 1.00 95.12 170 GLN A N 1
ATOM 1357 C CA . GLN A 1 170 ? 7.650 2.974 14.393 1.00 95.12 170 GLN A CA 1
ATOM 1358 C C . GLN A 1 170 ? 7.351 3.554 13.006 1.00 95.12 170 GLN A C 1
ATOM 1360 O O . GLN A 1 170 ? 8.099 4.403 12.513 1.00 95.12 170 GLN A O 1
ATOM 1365 N N . TRP A 1 171 ? 6.260 3.120 12.373 1.00 95.25 171 TRP A N 1
ATOM 1366 C CA . TRP A 1 171 ? 5.832 3.643 11.078 1.00 95.25 171 TRP A CA 1
ATOM 1367 C C . TRP A 1 171 ? 5.344 5.084 11.158 1.00 95.25 171 TRP A C 1
ATOM 1369 O O . TRP A 1 171 ? 5.693 5.878 10.283 1.00 95.25 171 TRP A O 1
ATOM 1379 N N . ALA A 1 172 ? 4.613 5.446 12.215 1.00 95.50 172 ALA A N 1
ATOM 1380 C CA . ALA A 1 172 ? 4.194 6.822 12.443 1.00 95.50 172 ALA A CA 1
ATOM 1381 C C . ALA A 1 172 ? 5.408 7.758 12.522 1.00 95.50 172 ALA A C 1
ATOM 1383 O O . ALA A 1 172 ? 5.439 8.793 11.853 1.00 95.50 172 ALA A O 1
ATOM 1384 N N . ASP A 1 173 ? 6.428 7.381 13.290 1.00 94.69 173 ASP A N 1
ATOM 1385 C CA . ASP A 1 173 ? 7.629 8.199 13.474 1.00 94.69 173 ASP A CA 1
ATOM 1386 C C . ASP A 1 173 ? 8.472 8.245 12.190 1.00 94.69 173 ASP A C 1
ATOM 1388 O O . ASP A 1 173 ? 8.916 9.310 11.751 1.00 94.69 173 ASP A O 1
ATOM 1392 N N . SER A 1 174 ? 8.613 7.102 11.513 1.00 92.31 174 SER A N 1
ATOM 1393 C CA . SER A 1 174 ? 9.356 7.002 10.253 1.00 92.31 174 SER A CA 1
ATOM 1394 C C . SER A 1 174 ? 8.700 7.793 9.116 1.00 92.31 174 SER A C 1
ATOM 1396 O O . SER A 1 174 ? 9.410 8.361 8.284 1.00 92.31 174 SER A O 1
ATOM 1398 N N . ALA A 1 175 ? 7.365 7.876 9.073 1.00 92.69 175 ALA A N 1
ATOM 1399 C CA . ALA A 1 175 ? 6.620 8.614 8.049 1.00 92.69 175 ALA A CA 1
ATOM 1400 C C . ALA A 1 175 ? 7.050 10.084 7.971 1.00 92.69 175 ALA A C 1
ATOM 1402 O O . ALA A 1 175 ? 7.284 10.610 6.880 1.00 92.69 175 ALA A O 1
ATOM 1403 N N . LEU A 1 176 ? 7.253 10.732 9.120 1.00 90.19 176 LEU A N 1
ATOM 1404 C CA . LEU A 1 176 ? 7.694 12.126 9.175 1.00 90.19 176 LEU A CA 1
ATOM 1405 C C . LEU A 1 176 ? 9.147 12.304 8.720 1.00 90.19 176 LEU A C 1
ATOM 1407 O O . LEU A 1 176 ? 9.477 13.337 8.138 1.00 90.19 176 LEU A O 1
ATOM 1411 N N . CYS A 1 177 ? 9.999 11.297 8.916 1.00 88.44 177 CYS A N 1
ATOM 1412 C CA . CYS A 1 177 ? 11.376 11.275 8.413 1.00 88.44 177 CYS A CA 1
ATOM 1413 C C . CYS A 1 177 ? 11.455 11.027 6.894 1.00 88.44 177 CYS A C 1
ATOM 1415 O O . CYS A 1 177 ? 12.470 11.331 6.262 1.00 88.44 177 CYS A O 1
ATOM 1417 N N . MET A 1 178 ? 10.388 10.488 6.295 1.00 87.94 178 MET A N 1
ATOM 1418 C CA . MET A 1 178 ? 10.283 10.208 4.860 1.00 87.94 178 MET A CA 1
ATOM 1419 C C . MET A 1 178 ? 9.747 11.386 4.029 1.00 87.94 178 MET A C 1
ATOM 1421 O O . MET A 1 178 ? 9.742 11.295 2.798 1.00 87.94 178 MET A O 1
ATOM 1425 N N . ARG A 1 179 ? 9.329 12.493 4.662 1.00 84.31 179 ARG A N 1
ATOM 1426 C CA . ARG A 1 179 ? 8.868 13.708 3.965 1.00 84.31 179 ARG A CA 1
ATOM 1427 C C . ARG A 1 179 ? 10.039 14.478 3.326 1.00 84.31 179 ARG A C 1
ATOM 1429 O O . ARG A 1 179 ? 11.159 14.415 3.842 1.00 84.31 179 ARG A O 1
ATOM 1436 N N . PRO A 1 180 ? 9.823 15.249 2.245 1.00 77.12 180 PRO A N 1
ATOM 1437 C CA . PRO A 1 180 ? 10.845 16.121 1.682 1.00 77.12 180 PRO A CA 1
ATOM 1438 C C . PRO A 1 180 ? 11.319 17.130 2.733 1.00 77.12 180 PRO A C 1
ATOM 1440 O O . PRO A 1 180 ? 10.516 17.790 3.395 1.00 77.12 180 PRO A O 1
ATOM 1443 N N . GLY A 1 181 ? 12.638 17.239 2.900 1.00 70.25 181 GLY A N 1
ATOM 1444 C CA . GLY A 1 181 ? 13.234 18.265 3.750 1.00 70.25 181 GLY A CA 1
ATOM 1445 C C . GLY A 1 181 ? 13.074 19.648 3.120 1.00 70.25 181 GLY A C 1
ATOM 1446 O O . GLY A 1 181 ? 13.090 19.776 1.899 1.00 70.25 181 GLY A O 1
ATOM 1447 N N . SER A 1 182 ? 13.000 20.698 3.945 1.00 58.91 182 SER A N 1
ATOM 1448 C CA . SER A 1 182 ? 12.826 22.085 3.474 1.00 58.91 182 SER A CA 1
ATOM 1449 C C . SER A 1 182 ? 13.946 22.586 2.545 1.00 58.91 182 SER A C 1
ATOM 1451 O O . SER A 1 182 ? 13.783 23.621 1.909 1.00 58.91 182 SER A O 1
ATOM 1453 N N . GLN A 1 183 ? 15.076 21.871 2.473 1.00 54.88 183 GLN A N 1
ATOM 1454 C CA . GLN A 1 183 ? 16.244 22.212 1.650 1.00 54.88 183 GLN A CA 1
ATOM 1455 C C . GLN A 1 183 ? 16.696 21.084 0.707 1.00 54.88 183 GLN A C 1
ATOM 1457 O O . GLN A 1 183 ? 17.700 21.225 0.018 1.00 54.88 183 GLN A O 1
ATOM 1462 N N . SER A 1 184 ? 15.986 19.953 0.653 1.00 50.56 184 SER A N 1
ATOM 1463 C CA . SER A 1 184 ? 16.400 18.804 -0.156 1.00 50.56 184 SER A CA 1
ATOM 1464 C C . SER A 1 184 ? 15.320 18.469 -1.171 1.00 50.56 184 SER A C 1
ATOM 1466 O O . SER A 1 184 ? 14.257 17.964 -0.810 1.00 50.56 184 SER A O 1
ATOM 1468 N N . GLN A 1 185 ? 15.619 18.678 -2.457 1.00 52.47 185 GLN A N 1
ATOM 1469 C CA . GLN A 1 185 ? 14.900 18.013 -3.542 1.00 52.47 185 GLN A CA 1
ATOM 1470 C C . GLN A 1 185 ? 15.251 16.519 -3.541 1.00 52.47 185 GLN A C 1
ATOM 1472 O O . GLN A 1 185 ? 15.905 16.004 -4.447 1.00 52.47 185 GLN A O 1
ATOM 1477 N N . ARG A 1 186 ? 14.851 15.792 -2.492 1.00 56.88 186 ARG A N 1
ATOM 1478 C CA . ARG A 1 186 ? 14.875 14.331 -2.510 1.00 56.88 186 ARG A CA 1
ATOM 1479 C C . ARG A 1 186 ? 13.891 13.892 -3.592 1.00 56.88 186 ARG A C 1
ATOM 1481 O O . ARG A 1 186 ? 12.687 13.852 -3.358 1.00 56.88 186 ARG A O 1
ATOM 1488 N N . ILE A 1 187 ? 14.431 13.533 -4.759 1.00 60.06 187 ILE A N 1
ATOM 1489 C CA . ILE A 1 187 ? 13.696 13.069 -5.952 1.00 60.06 187 ILE A CA 1
ATOM 1490 C C . ILE A 1 187 ? 12.776 11.869 -5.628 1.00 60.06 187 ILE A C 1
ATOM 1492 O O . ILE A 1 187 ? 11.838 11.586 -6.363 1.00 60.06 187 ILE A O 1
ATOM 1496 N N . LYS A 1 188 ? 13.022 11.159 -4.516 1.00 70.12 188 LYS A N 1
ATOM 1497 C CA . LYS A 1 188 ? 12.307 9.944 -4.102 1.00 70.12 188 LYS A CA 1
ATOM 1498 C C . LYS A 1 188 ? 11.924 10.003 -2.615 1.00 70.12 188 LYS A C 1
ATOM 1500 O O . LYS A 1 188 ? 12.526 9.320 -1.794 1.00 70.12 188 LYS A O 1
ATOM 1505 N N . SER A 1 189 ? 10.981 10.875 -2.262 1.00 80.38 189 SER A N 1
ATOM 1506 C CA . SER A 1 189 ? 10.415 11.003 -0.906 1.00 80.38 189 SER A CA 1
ATOM 1507 C C . SER A 1 189 ? 8.888 10.907 -0.944 1.00 80.38 189 SER A C 1
ATOM 1509 O O . SER A 1 189 ? 8.288 11.098 -2.002 1.00 80.38 189 SER A O 1
ATOM 1511 N N . LEU A 1 190 ? 8.258 10.590 0.193 1.00 84.56 190 LEU A N 1
ATOM 1512 C CA . LEU A 1 190 ? 6.798 10.670 0.305 1.00 84.56 190 LEU A CA 1
ATOM 1513 C C . LEU A 1 190 ? 6.374 12.130 0.183 1.00 84.56 190 LEU A C 1
ATOM 1515 O O . LEU A 1 190 ? 7.042 13.001 0.732 1.00 84.56 190 LEU A O 1
ATOM 1519 N N . THR A 1 191 ? 5.247 12.421 -0.469 1.00 87.75 191 THR A N 1
ATOM 1520 C CA . THR A 1 191 ? 4.709 13.789 -0.426 1.00 87.75 191 THR A CA 1
ATOM 1521 C C . THR A 1 191 ? 4.413 14.187 1.022 1.00 87.75 191 THR A C 1
ATOM 1523 O O . THR A 1 191 ? 4.165 13.327 1.872 1.00 87.75 191 THR A O 1
ATOM 1526 N N . LYS A 1 192 ? 4.423 15.494 1.318 1.00 88.88 192 LYS A N 1
ATOM 1527 C CA . LYS A 1 192 ? 4.094 16.006 2.659 1.00 88.88 192 LYS A CA 1
ATOM 1528 C C . LYS A 1 192 ? 2.753 15.451 3.152 1.00 88.88 192 LYS A C 1
ATOM 1530 O O . LYS A 1 192 ? 2.662 15.016 4.296 1.00 88.88 192 LYS A O 1
ATOM 1535 N N . ASP A 1 193 ? 1.758 15.412 2.270 1.00 91.06 193 ASP A N 1
ATOM 1536 C CA . ASP A 1 193 ? 0.421 14.921 2.596 1.00 91.06 193 ASP A CA 1
ATOM 1537 C C . ASP A 1 193 ? 0.412 13.411 2.830 1.00 91.06 193 ASP A C 1
ATOM 1539 O O . ASP A 1 193 ? -0.164 12.966 3.814 1.00 91.06 193 ASP A O 1
ATOM 1543 N N . THR A 1 194 ? 1.127 12.625 2.014 1.00 90.88 194 THR A N 1
ATOM 1544 C CA . THR A 1 194 ? 1.228 11.165 2.207 1.00 90.88 194 THR A CA 1
ATOM 1545 C C . THR A 1 194 ? 1.930 10.822 3.520 1.00 90.88 194 THR A C 1
ATOM 1547 O O . THR A 1 194 ? 1.471 9.960 4.265 1.00 90.88 194 THR A O 1
ATOM 1550 N N . ALA A 1 195 ? 3.026 11.517 3.835 1.00 92.69 195 ALA A N 1
ATOM 1551 C CA . ALA A 1 195 ? 3.753 11.336 5.087 1.00 92.69 195 ALA A CA 1
ATOM 1552 C C . ALA A 1 195 ? 2.882 11.677 6.308 1.00 92.69 195 ALA A C 1
ATOM 1554 O O . ALA A 1 195 ? 2.828 10.904 7.263 1.00 92.69 195 ALA A O 1
ATOM 1555 N N . ASN A 1 196 ? 2.169 12.806 6.265 1.00 94.69 196 ASN A N 1
ATOM 1556 C CA . ASN A 1 196 ? 1.260 13.209 7.338 1.00 94.69 196 ASN A CA 1
ATOM 1557 C C . ASN A 1 196 ? 0.074 12.249 7.470 1.00 94.69 196 ASN A C 1
ATOM 1559 O O . ASN A 1 196 ? -0.277 11.872 8.584 1.00 94.69 196 ASN A O 1
ATOM 1563 N N . ALA A 1 197 ? -0.528 11.839 6.353 1.00 95.62 197 ALA A N 1
ATOM 1564 C CA . ALA A 1 197 ? -1.634 10.893 6.346 1.00 95.62 197 ALA A CA 1
ATOM 1565 C C . ALA A 1 197 ? -1.215 9.566 6.984 1.00 95.62 197 ALA A C 1
ATOM 1567 O O . ALA A 1 197 ? -1.913 9.075 7.867 1.00 95.62 197 ALA A O 1
ATOM 1568 N N . LEU A 1 198 ? -0.050 9.027 6.612 1.00 95.06 198 LEU A N 1
ATOM 1569 C CA . LEU A 1 198 ? 0.486 7.805 7.209 1.00 95.06 198 LEU A CA 1
ATOM 1570 C C . LEU A 1 198 ? 0.747 7.973 8.713 1.00 95.06 198 LEU A C 1
ATOM 1572 O O . LEU A 1 198 ? 0.307 7.139 9.501 1.00 95.06 198 LEU A O 1
ATOM 1576 N N . HIS A 1 199 ? 1.394 9.072 9.118 1.00 96.50 199 HIS A N 1
ATOM 1577 C CA . HIS A 1 199 ? 1.667 9.376 10.525 1.00 96.50 199 HIS A CA 1
ATOM 1578 C C . HIS A 1 199 ? 0.390 9.388 11.374 1.00 96.50 199 HIS A C 1
ATOM 1580 O O . HIS A 1 199 ? 0.285 8.661 12.365 1.00 96.50 199 HIS A O 1
ATOM 1586 N N . TRP A 1 200 ? -0.594 10.192 10.966 1.00 97.31 200 TRP A N 1
ATOM 1587 C CA . TRP A 1 200 ? -1.834 10.359 11.717 1.00 97.31 200 TRP A CA 1
ATOM 1588 C C . TRP A 1 200 ? -2.724 9.124 11.663 1.00 97.31 200 TRP A C 1
ATOM 1590 O O . TRP A 1 200 ? -3.353 8.805 12.666 1.00 97.31 200 TRP A O 1
ATOM 1600 N N . THR A 1 201 ? -2.729 8.383 10.551 1.00 96.69 201 THR A N 1
ATOM 1601 C CA . THR A 1 201 ? -3.454 7.107 10.460 1.00 96.69 201 THR A CA 1
ATOM 1602 C C . THR A 1 201 ? -2.904 6.111 11.475 1.00 96.69 201 THR A C 1
ATOM 1604 O O . THR A 1 201 ? -3.667 5.555 12.259 1.00 96.69 201 THR A O 1
ATOM 1607 N N . CYS A 1 202 ? -1.582 5.923 11.531 1.00 97.12 202 CYS A N 1
ATOM 1608 C CA . CYS A 1 202 ? -0.966 5.019 12.500 1.00 97.12 202 CYS A CA 1
ATOM 1609 C C . CYS A 1 202 ? -1.244 5.450 13.949 1.00 97.12 202 CYS A C 1
ATOM 1611 O O . CYS A 1 202 ? -1.649 4.615 14.755 1.00 97.12 202 CYS A O 1
ATOM 1613 N N . LYS A 1 203 ? -1.094 6.742 14.277 1.00 97.44 203 LYS A N 1
ATOM 1614 C CA . LYS A 1 203 ? -1.399 7.275 15.618 1.00 97.44 203 LYS A CA 1
ATOM 1615 C C . LYS A 1 203 ? -2.860 7.072 16.010 1.00 97.44 203 LYS A C 1
ATOM 1617 O O . LYS A 1 203 ? -3.132 6.551 17.088 1.00 97.44 203 LYS A O 1
ATOM 1622 N N . CYS A 1 204 ? -3.784 7.413 15.116 1.00 97.56 204 CYS A N 1
ATOM 1623 C CA . CYS A 1 204 ? -5.213 7.252 15.348 1.00 97.56 204 CYS A CA 1
ATOM 1624 C C . CYS A 1 204 ? -5.584 5.782 15.573 1.00 97.56 204 CYS A C 1
ATOM 1626 O O . CYS A 1 204 ? -6.309 5.479 16.514 1.00 97.56 204 CYS A O 1
ATOM 1628 N N . LEU A 1 205 ? -5.043 4.856 14.773 1.00 96.56 205 LEU A N 1
ATOM 1629 C CA . LEU A 1 205 ? -5.295 3.425 14.955 1.00 96.56 205 LEU A CA 1
ATOM 1630 C C . LEU A 1 205 ? -4.767 2.907 16.297 1.00 96.56 205 LEU A C 1
ATOM 1632 O O . LEU A 1 205 ? -5.433 2.078 16.913 1.00 96.56 205 LEU A O 1
ATOM 1636 N N . ILE A 1 206 ? -3.617 3.395 16.773 1.00 95.81 206 ILE A N 1
ATOM 1637 C CA . ILE A 1 206 ? -3.090 3.046 18.102 1.00 95.81 206 ILE A CA 1
ATOM 1638 C C . ILE A 1 206 ? -4.046 3.526 19.198 1.00 95.81 206 ILE A C 1
ATOM 1640 O O . ILE A 1 206 ? -4.460 2.734 20.043 1.00 95.81 206 ILE A O 1
ATOM 1644 N N . GLU A 1 207 ? -4.413 4.808 19.179 1.00 95.50 207 GLU A N 1
ATOM 1645 C CA . GLU A 1 207 ? -5.298 5.407 20.185 1.00 95.50 207 GLU A CA 1
ATOM 1646 C C . GLU A 1 207 ? -6.677 4.747 20.194 1.00 95.50 207 GLU A C 1
ATOM 1648 O O . GLU A 1 207 ? -7.176 4.367 21.253 1.00 95.50 207 GLU A O 1
ATOM 1653 N N . LEU A 1 208 ? -7.258 4.534 19.011 1.00 95.00 208 LEU A N 1
ATOM 1654 C CA . LEU A 1 208 ? -8.541 3.864 18.848 1.00 95.00 208 LEU A CA 1
ATOM 1655 C C . LEU A 1 208 ? -8.485 2.419 19.345 1.00 95.00 208 LEU A C 1
ATOM 1657 O O . LEU A 1 208 ? -9.385 1.983 20.057 1.00 95.00 208 LEU A O 1
ATOM 1661 N N . THR A 1 209 ? -7.427 1.681 19.004 1.00 94.50 209 THR A N 1
ATOM 1662 C CA . THR A 1 209 ? -7.254 0.299 19.468 1.00 94.50 209 THR A CA 1
ATOM 1663 C C . THR A 1 209 ? -7.181 0.245 20.987 1.00 94.50 209 THR A C 1
ATOM 1665 O O . THR A 1 209 ? -7.902 -0.537 21.601 1.00 94.50 209 THR A O 1
ATOM 1668 N N . ASN A 1 210 ? -6.373 1.111 21.601 1.00 93.19 210 ASN A N 1
ATOM 1669 C CA . ASN A 1 210 ? -6.278 1.188 23.055 1.00 93.19 210 ASN A CA 1
ATOM 1670 C C . ASN A 1 210 ? -7.637 1.508 23.677 1.00 93.19 210 ASN A C 1
ATOM 1672 O O . ASN A 1 210 ? -8.069 0.785 24.568 1.00 93.19 210 ASN A O 1
ATOM 1676 N N . PHE A 1 211 ? -8.350 2.511 23.160 1.00 93.38 211 PHE A N 1
ATOM 1677 C CA . PHE A 1 211 ? -9.683 2.862 23.640 1.00 93.38 211 PHE A CA 1
ATOM 1678 C C . PHE A 1 211 ? -10.666 1.682 23.571 1.00 93.38 211 PHE A C 1
ATOM 1680 O O . PHE A 1 211 ? -11.339 1.386 24.555 1.00 93.38 211 PHE A O 1
ATOM 1687 N N . LEU A 1 212 ? -10.731 0.970 22.441 1.00 93.25 212 LEU A N 1
ATOM 1688 C CA . LEU A 1 212 ? -11.650 -0.161 22.260 1.00 93.25 212 LEU A CA 1
ATOM 1689 C C . LEU A 1 212 ? -11.343 -1.341 23.195 1.00 93.25 212 LEU A C 1
ATOM 1691 O O . LEU A 1 212 ? -12.259 -2.072 23.576 1.00 93.25 212 LEU A O 1
ATOM 1695 N N . LEU A 1 213 ? -10.075 -1.527 23.567 1.00 92.38 213 LEU A N 1
ATOM 1696 C CA . LEU A 1 213 ? -9.619 -2.619 24.430 1.00 92.38 213 LEU A CA 1
ATOM 1697 C C . LEU A 1 213 ? -9.721 -2.295 25.930 1.00 92.38 213 LEU A C 1
ATOM 1699 O O . LEU A 1 213 ? -9.947 -3.203 26.739 1.00 92.38 213 LEU A O 1
ATOM 1703 N N . THR A 1 214 ? -9.541 -1.026 26.309 1.00 91.69 214 THR A N 1
ATOM 1704 C CA . THR A 1 214 ? -9.453 -0.590 27.715 1.00 91.69 214 THR A CA 1
ATOM 1705 C C . THR A 1 214 ? -10.675 0.167 28.218 1.00 91.69 214 THR A C 1
ATOM 1707 O O . THR A 1 214 ? -10.750 0.427 29.414 1.00 91.69 214 THR A O 1
ATOM 1710 N N . THR A 1 215 ? -11.635 0.517 27.356 1.00 92.06 215 THR A N 1
ATOM 1711 C CA . THR A 1 215 ? -12.870 1.176 27.797 1.00 92.06 215 THR A CA 1
ATOM 1712 C C . THR A 1 215 ? -13.652 0.306 28.786 1.00 92.06 215 THR A C 1
ATOM 1714 O O . THR A 1 215 ? -13.784 -0.903 28.598 1.00 92.06 215 THR A O 1
ATOM 1717 N N . ASP A 1 216 ? -14.232 0.941 29.805 1.00 88.31 216 ASP A N 1
ATOM 1718 C CA . ASP A 1 216 ? -15.126 0.300 30.782 1.00 88.31 216 ASP A CA 1
ATOM 1719 C C . ASP A 1 216 ? -16.585 0.210 30.291 1.00 88.31 216 ASP A C 1
ATOM 1721 O O . ASP A 1 216 ? -17.484 -0.226 31.009 1.00 88.31 216 ASP A O 1
ATOM 1725 N N . SER A 1 217 ? -16.843 0.640 29.055 1.00 88.44 217 SER A N 1
ATOM 1726 C CA . SER A 1 217 ? -18.154 0.539 28.418 1.00 88.44 217 SER A CA 1
ATOM 1727 C C . SER A 1 217 ? -18.534 -0.917 28.122 1.00 88.44 217 SER A C 1
ATOM 1729 O O . SER A 1 217 ? -17.682 -1.777 27.900 1.00 88.44 217 SER A O 1
ATOM 1731 N N . ALA A 1 218 ? -19.837 -1.177 27.976 1.00 86.56 218 ALA A N 1
ATOM 1732 C CA . ALA A 1 218 ? -20.351 -2.434 27.423 1.00 86.56 218 ALA A CA 1
ATOM 1733 C C . ALA A 1 218 ? -19.806 -2.746 26.008 1.00 86.56 218 ALA A C 1
ATOM 1735 O O . ALA A 1 218 ? -19.923 -3.870 25.532 1.00 86.56 218 ALA A O 1
ATOM 1736 N N . LEU A 1 219 ? -19.200 -1.754 25.346 1.00 82.81 219 LEU A N 1
ATOM 1737 C CA . LEU A 1 219 ? -18.533 -1.861 24.048 1.00 82.81 219 LEU A CA 1
ATOM 1738 C C . LEU A 1 219 ? -17.065 -2.309 24.138 1.00 82.81 219 LEU A C 1
ATOM 1740 O O . LEU A 1 219 ? -16.340 -2.179 23.156 1.00 82.81 219 LEU A O 1
ATOM 1744 N N . ARG A 1 220 ? -16.580 -2.785 25.288 1.00 90.06 220 ARG A N 1
ATOM 1745 C CA . ARG A 1 220 ? -15.205 -3.281 25.406 1.00 90.06 220 ARG A CA 1
ATOM 1746 C C . ARG A 1 220 ? -14.977 -4.487 24.493 1.00 90.06 220 ARG A C 1
ATOM 1748 O O . ARG A 1 220 ? -15.699 -5.481 24.560 1.00 90.06 220 ARG A O 1
ATOM 1755 N N . HIS A 1 221 ? -13.939 -4.414 23.668 1.00 90.81 221 HIS A N 1
ATOM 1756 C CA . HIS A 1 221 ? -13.572 -5.483 22.747 1.00 90.81 221 HIS A CA 1
ATOM 1757 C C . HIS A 1 221 ? -12.507 -6.394 23.367 1.00 90.81 221 HIS A C 1
ATOM 1759 O O . HIS A 1 221 ? -11.624 -5.943 24.092 1.00 90.81 221 HIS A O 1
ATOM 1765 N N . GLN A 1 222 ? -12.571 -7.691 23.057 1.00 90.31 222 GLN A N 1
ATOM 1766 C CA . GLN A 1 222 ? -11.519 -8.647 23.435 1.00 90.31 222 GLN A CA 1
ATOM 1767 C C . GLN A 1 222 ? -10.283 -8.507 22.542 1.00 90.31 222 GLN A C 1
ATOM 1769 O O . GLN A 1 222 ? -9.158 -8.713 22.990 1.00 90.31 222 GLN A O 1
ATOM 1774 N N . TYR A 1 223 ? -10.511 -8.151 21.278 1.00 92.00 223 TYR A N 1
ATOM 1775 C CA . TYR A 1 223 ? -9.482 -7.933 20.280 1.00 92.00 223 TYR A CA 1
ATOM 1776 C C . TYR A 1 223 ? -9.927 -6.862 19.281 1.00 92.00 223 TYR A C 1
ATOM 1778 O O . TYR A 1 223 ? -11.119 -6.607 19.105 1.00 92.00 223 TYR A O 1
ATOM 1786 N N . VAL A 1 224 ? -8.965 -6.286 18.568 1.00 93.00 224 VAL A N 1
ATOM 1787 C CA . VAL A 1 224 ? -9.177 -5.334 17.481 1.00 93.00 224 VAL A CA 1
ATOM 1788 C C . VAL A 1 224 ? -8.480 -5.851 16.225 1.00 93.00 224 VAL A C 1
ATOM 1790 O O . VAL A 1 224 ? -7.293 -6.180 16.224 1.00 93.00 224 VAL A O 1
ATOM 1793 N N . ALA A 1 225 ? -9.243 -5.937 15.138 1.00 93.31 225 ALA A N 1
ATOM 1794 C CA . ALA A 1 225 ? -8.776 -6.356 13.823 1.00 93.31 225 ALA A CA 1
ATOM 1795 C C . ALA A 1 225 ? -8.762 -5.136 12.892 1.00 93.31 225 ALA A C 1
ATOM 1797 O O . ALA A 1 225 ? -9.813 -4.627 12.504 1.00 93.31 225 ALA A O 1
ATOM 1798 N N . LEU A 1 226 ? -7.567 -4.638 12.562 1.00 93.50 226 LEU A N 1
ATOM 1799 C CA . LEU A 1 226 ? -7.418 -3.338 11.899 1.00 93.50 226 LEU A CA 1
ATOM 1800 C C . LEU A 1 226 ? -7.949 -3.299 10.459 1.00 93.50 226 LEU A C 1
ATOM 1802 O O . LEU A 1 226 ? -8.284 -2.224 9.966 1.00 93.50 226 LEU A O 1
ATOM 1806 N N . GLY A 1 227 ? -8.099 -4.457 9.811 1.00 91.88 227 GLY A N 1
ATOM 1807 C CA . GLY A 1 227 ? -8.612 -4.555 8.442 1.00 91.88 227 GLY A CA 1
ATOM 1808 C C . GLY A 1 227 ? -10.072 -4.138 8.285 1.00 91.88 227 GLY A C 1
ATOM 1809 O O . GLY A 1 227 ? -10.535 -3.994 7.159 1.00 91.88 227 GLY A O 1
ATOM 1810 N N . PHE A 1 228 ? -10.802 -3.922 9.383 1.00 90.75 228 PHE A N 1
ATOM 1811 C CA . PHE A 1 228 ? -12.159 -3.372 9.342 1.00 90.75 228 PHE A CA 1
ATOM 1812 C C . PHE A 1 228 ? -12.206 -1.841 9.257 1.00 90.75 228 PHE A C 1
ATOM 1814 O O . PHE A 1 228 ? -13.257 -1.292 8.948 1.00 90.75 228 PHE A O 1
ATOM 1821 N N . PHE A 1 229 ? -11.092 -1.137 9.483 1.00 91.62 229 PHE A N 1
ATOM 1822 C CA . PHE A 1 229 ? -11.034 0.329 9.371 1.00 91.62 229 PHE A CA 1
ATOM 1823 C C . PHE A 1 229 ? -10.695 0.815 7.952 1.00 91.62 229 PHE A C 1
ATOM 1825 O O . PHE A 1 229 ? -10.373 1.984 7.745 1.00 91.62 229 PHE A O 1
ATOM 1832 N N . GLN A 1 230 ? -10.745 -0.081 6.969 1.00 89.81 230 GLN A N 1
ATOM 1833 C CA . GLN A 1 230 ? -10.468 0.210 5.566 1.00 89.81 230 GLN A CA 1
ATOM 1834 C C . GLN A 1 230 ? -11.762 0.493 4.799 1.00 89.81 230 GLN A C 1
ATOM 1836 O O . GLN A 1 230 ? -12.840 0.030 5.159 1.00 89.81 230 GLN A O 1
ATOM 1841 N N . GLN A 1 231 ? -11.646 1.226 3.692 1.00 86.69 231 GLN A N 1
ATOM 1842 C CA . GLN A 1 231 ? -12.781 1.544 2.818 1.00 86.69 231 GLN A CA 1
ATOM 1843 C C . GLN A 1 231 ? -13.007 0.497 1.710 1.00 86.69 231 GLN A C 1
ATOM 1845 O O . GLN A 1 231 ? -13.821 0.730 0.816 1.00 86.69 231 GLN A O 1
ATOM 1850 N N . ASP A 1 232 ? -12.320 -0.651 1.761 1.00 84.69 232 ASP A N 1
ATOM 1851 C CA . ASP A 1 232 ? -12.402 -1.722 0.755 1.00 84.69 232 ASP A CA 1
ATOM 1852 C C . ASP A 1 232 ? -13.849 -2.126 0.457 1.00 84.69 232 ASP A C 1
ATOM 1854 O O . ASP A 1 232 ? -14.244 -2.233 -0.706 1.00 84.69 232 ASP A O 1
ATOM 1858 N N . ASP A 1 233 ? -14.657 -2.303 1.505 1.00 81.69 233 ASP A N 1
ATOM 1859 C CA . ASP A 1 233 ? -16.047 -2.729 1.365 1.00 81.69 233 ASP A CA 1
ATOM 1860 C C . ASP A 1 233 ? -16.861 -1.677 0.608 1.00 81.69 233 ASP A C 1
ATOM 1862 O O . ASP A 1 233 ? -17.634 -2.017 -0.286 1.00 81.69 233 ASP A O 1
ATOM 1866 N N . ILE A 1 234 ? -16.647 -0.389 0.884 1.00 84.69 234 ILE A N 1
ATOM 1867 C CA . ILE A 1 234 ? -17.297 0.710 0.156 1.00 84.69 234 ILE A CA 1
ATOM 1868 C C . ILE A 1 234 ? -16.880 0.681 -1.322 1.00 84.69 234 ILE A C 1
ATOM 1870 O O . ILE A 1 234 ? -17.728 0.779 -2.211 1.00 84.69 234 ILE A O 1
ATOM 1874 N N . GLY A 1 235 ? -15.587 0.485 -1.600 1.00 81.31 235 GLY A N 1
ATOM 1875 C CA . GLY A 1 235 ? -15.068 0.337 -2.962 1.00 81.31 235 GLY A CA 1
ATOM 1876 C C . GLY A 1 235 ? -15.702 -0.839 -3.712 1.00 81.31 235 GLY A C 1
ATOM 1877 O O . GLY A 1 235 ? -16.086 -0.701 -4.879 1.00 81.31 235 GLY A O 1
ATOM 1878 N N . HIS A 1 236 ? -15.890 -1.969 -3.030 1.00 82.75 236 HIS A N 1
ATOM 1879 C CA . HIS A 1 236 ? -16.576 -3.141 -3.566 1.00 82.75 236 HIS A CA 1
ATOM 1880 C C . HIS A 1 236 ? -18.051 -2.849 -3.882 1.00 82.75 236 HIS A C 1
ATOM 1882 O O . HIS A 1 236 ? -18.531 -3.198 -4.963 1.00 82.75 236 HIS A O 1
ATOM 1888 N N . HIS A 1 237 ? -18.766 -2.143 -3.001 1.00 83.81 237 HIS A N 1
ATOM 1889 C CA . HIS A 1 237 ? -20.149 -1.731 -3.259 1.00 83.81 237 HIS A CA 1
ATOM 1890 C C . HIS A 1 237 ? -20.248 -0.789 -4.467 1.00 83.81 237 HIS A C 1
ATOM 1892 O O . HIS A 1 237 ? -21.109 -0.981 -5.325 1.00 83.81 237 HIS A O 1
ATOM 1898 N N . PHE A 1 238 ? -19.333 0.175 -4.616 1.00 84.94 238 PHE A N 1
ATOM 1899 C CA . PHE A 1 238 ? -19.285 1.016 -5.816 1.00 84.94 238 PHE A CA 1
ATOM 1900 C C . PHE A 1 238 ? -18.989 0.221 -7.089 1.00 84.94 238 PHE A C 1
ATOM 1902 O O . PHE A 1 238 ? -19.561 0.508 -8.141 1.00 84.94 238 PHE A O 1
ATOM 1909 N N . ALA A 1 239 ? -18.124 -0.793 -7.024 1.00 78.81 239 ALA A N 1
ATOM 1910 C CA . ALA A 1 239 ? -17.908 -1.697 -8.149 1.00 78.81 239 ALA A CA 1
ATOM 1911 C C . ALA A 1 239 ? -19.198 -2.440 -8.525 1.00 78.81 239 ALA A C 1
ATOM 1913 O O . ALA A 1 239 ? -19.550 -2.474 -9.703 1.00 78.81 239 ALA A O 1
ATOM 1914 N N . HIS A 1 240 ? -19.939 -2.943 -7.537 1.00 82.81 240 HIS A N 1
ATOM 1915 C CA . HIS A 1 240 ? -21.231 -3.584 -7.758 1.00 82.81 240 HIS A CA 1
ATOM 1916 C C . HIS A 1 240 ? -22.247 -2.634 -8.411 1.00 82.81 240 HIS A C 1
ATOM 1918 O O . HIS A 1 240 ? -22.890 -3.009 -9.389 1.00 82.81 240 HIS A O 1
ATOM 1924 N N . PHE A 1 241 ? -22.353 -1.386 -7.943 1.00 83.19 241 PHE A N 1
ATOM 1925 C CA . PHE A 1 241 ? -23.243 -0.395 -8.559 1.00 83.19 241 PHE A CA 1
ATOM 1926 C C . PHE A 1 241 ? -22.866 -0.078 -10.009 1.00 83.19 241 PHE A C 1
ATOM 1928 O O . PHE A 1 241 ? -23.748 -0.009 -10.863 1.00 83.19 241 PHE A O 1
ATOM 1935 N N . ARG A 1 242 ? -21.568 0.042 -10.314 1.00 79.75 242 ARG A N 1
ATOM 1936 C CA . ARG A 1 242 ? -21.100 0.234 -11.696 1.00 79.75 242 ARG A CA 1
ATOM 1937 C C . ARG A 1 242 ? -21.471 -0.937 -12.601 1.00 79.75 242 ARG A C 1
ATOM 1939 O O . ARG A 1 242 ? -21.911 -0.715 -13.720 1.00 79.75 242 ARG A O 1
ATOM 1946 N N . LEU A 1 243 ? -21.339 -2.169 -12.109 1.00 80.12 243 LEU A N 1
ATOM 1947 C CA . LEU A 1 243 ? -21.730 -3.367 -12.857 1.00 80.12 243 LEU A CA 1
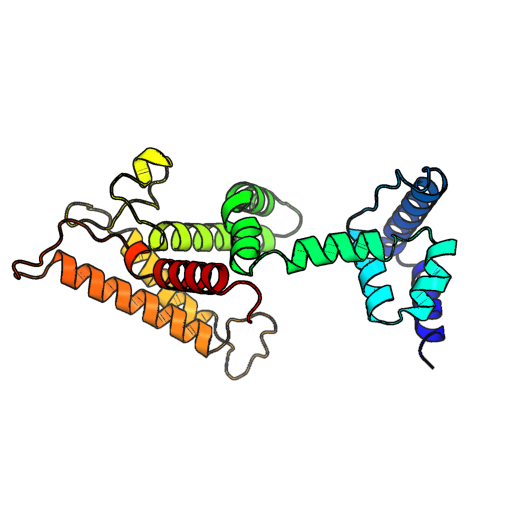ATOM 1948 C C . LEU A 1 243 ? -23.247 -3.440 -13.072 1.00 80.12 243 LEU A C 1
ATOM 1950 O O . LEU A 1 243 ? -23.693 -3.776 -14.166 1.00 80.12 243 LEU A O 1
ATOM 1954 N N . ALA A 1 244 ? -24.035 -3.087 -12.054 1.00 78.62 244 ALA A N 1
ATOM 1955 C CA . ALA A 1 244 ? -25.494 -3.092 -12.124 1.00 78.62 244 ALA A CA 1
ATOM 1956 C C . ALA A 1 244 ? -26.055 -2.043 -13.103 1.00 78.62 244 ALA A C 1
ATOM 1958 O O . ALA A 1 244 ? -27.098 -2.270 -13.710 1.00 78.62 244 ALA A O 1
ATOM 1959 N N . ALA A 1 245 ? -25.360 -0.917 -13.291 1.00 75.38 245 ALA A N 1
ATOM 1960 C CA . ALA A 1 245 ? -25.758 0.141 -14.223 1.00 75.38 245 ALA A CA 1
ATOM 1961 C C . ALA A 1 245 ? -25.407 -0.148 -15.701 1.00 75.38 245 ALA A C 1
ATOM 1963 O O . ALA A 1 245 ? -25.792 0.626 -16.583 1.00 75.38 245 ALA A O 1
ATOM 1964 N N . GLY A 1 246 ? -24.688 -1.240 -15.992 1.00 72.56 246 GLY A N 1
ATOM 1965 C CA . GLY A 1 246 ? -24.221 -1.575 -17.340 1.00 72.56 246 GLY A CA 1
ATOM 1966 C C . GLY A 1 246 ? -23.167 -0.593 -17.871 1.00 72.56 246 GLY A C 1
ATOM 1967 O O . GLY A 1 246 ? -22.354 -0.065 -17.119 1.00 72.56 246 GLY A O 1
ATOM 1968 N N . SER A 1 247 ? -23.169 -0.333 -19.182 1.00 58.12 247 SER A N 1
ATOM 1969 C CA . SER A 1 247 ? -22.228 0.591 -19.849 1.00 58.12 247 SER A CA 1
ATOM 1970 C C . SER A 1 247 ? -22.612 2.076 -19.746 1.00 58.12 247 SER A C 1
ATOM 1972 O O . SER A 1 247 ? -22.174 2.869 -20.572 1.00 58.12 247 SER A O 1
ATOM 1974 N N . ASN A 1 248 ? -23.433 2.470 -18.770 1.00 57.69 248 ASN A N 1
ATOM 1975 C CA . ASN A 1 248 ? -23.911 3.853 -18.619 1.00 57.69 248 ASN A CA 1
ATOM 1976 C C . ASN A 1 248 ? -22.937 4.765 -17.840 1.00 57.69 248 ASN A C 1
ATOM 1978 O O . ASN A 1 248 ? -23.379 5.658 -17.117 1.00 57.69 248 ASN A O 1
ATOM 1982 N N . TYR A 1 249 ? -21.629 4.538 -17.982 1.00 51.56 249 TYR A N 1
ATOM 1983 C CA . TYR A 1 249 ? -20.557 5.356 -17.403 1.00 51.56 249 TYR A CA 1
ATOM 1984 C C . TYR A 1 249 ? -19.583 5.825 -18.480 1.00 51.56 249 TYR A C 1
ATOM 1986 O O . TYR A 1 249 ? -19.203 4.985 -19.328 1.00 51.56 249 TYR A O 1
#